Protein AF-A0A8J8CHV9-F1 (afdb_monomer_lite)

InterPro domains:
  IPR007003 Protein of unknown function DUF655 [PF04919] (5-160)
  IPR007003 Protein of unknown function DUF655 [PTHR40734] (9-164)

pLDDT: mean 85.18, std 19.76, range [31.14, 98.5]

Sequence (193 aa):
DNAPFKIMPAVQAVGEEYWTLLEVAPKDNVKLEVKERAYIGDEKRDKVDHIIKRIIYNDLSNSAKNVLVEVISGIVMDREKYFIQFMNTIGPLNVRMHSLETFPGIGKKLTSEIINERNIKPFDDFKDLKKRVKNVGDVPTHLAEKIVEELKGESTHYFFIDLKNMDRVAGERTGTERSRREEYDNRPIYRRR

Structure (mmCIF, N/CA/C/O backbone):
data_AF-A0A8J8CHV9-F1
#
_entry.id   AF-A0A8J8CHV9-F1
#
loop_
_atom_site.group_PDB
_atom_site.id
_atom_site.type_symbol
_atom_site.label_atom_id
_atom_site.label_alt_id
_atom_site.label_comp_id
_atom_site.label_asym_id
_atom_site.label_entity_id
_atom_site.label_seq_id
_atom_site.pdbx_PDB_ins_code
_atom_site.Cartn_x
_atom_site.Cartn_y
_atom_site.Cartn_z
_atom_site.occupancy
_atom_site.B_iso_or_equiv
_atom_site.auth_seq_id
_atom_site.auth_comp_id
_atom_site.auth_asym_id
_atom_site.auth_atom_id
_atom_site.pdbx_PDB_model_num
ATOM 1 N N . ASP A 1 1 ? 37.271 -0.933 -27.918 1.00 38.03 1 ASP A N 1
ATOM 2 C CA . ASP A 1 1 ? 35.895 -0.557 -28.293 1.00 38.03 1 ASP A CA 1
ATOM 3 C C . ASP A 1 1 ? 34.963 -0.628 -27.096 1.00 38.03 1 ASP A C 1
ATOM 5 O O . ASP A 1 1 ? 34.393 -1.672 -26.813 1.00 38.03 1 ASP A O 1
ATOM 9 N N . ASN A 1 2 ? 34.843 0.472 -26.348 1.00 44.59 2 ASN A N 1
ATOM 10 C CA . ASN A 1 2 ? 33.790 0.603 -25.341 1.00 44.59 2 ASN A CA 1
ATOM 11 C C . ASN A 1 2 ? 32.551 1.130 -26.059 1.00 44.59 2 ASN A C 1
ATOM 13 O O . ASN A 1 2 ? 32.497 2.310 -26.406 1.00 44.59 2 ASN A O 1
ATOM 17 N N . ALA A 1 3 ? 31.583 0.251 -26.321 1.00 51.09 3 ALA A N 1
ATOM 18 C CA . ALA A 1 3 ? 30.268 0.679 -26.776 1.00 51.09 3 ALA A CA 1
ATOM 19 C C . ALA A 1 3 ? 29.718 1.727 -25.784 1.00 51.09 3 ALA A C 1
ATOM 21 O O . ALA A 1 3 ? 29.849 1.530 -24.571 1.00 51.09 3 ALA A O 1
ATOM 22 N N . PRO A 1 4 ? 29.147 2.849 -26.257 1.00 51.12 4 PRO A N 1
ATOM 23 C CA . PRO A 1 4 ? 28.585 3.856 -25.366 1.00 51.12 4 PRO A CA 1
ATOM 24 C C . PRO A 1 4 ? 27.519 3.205 -24.477 1.00 51.12 4 PRO A C 1
ATOM 26 O O . PRO A 1 4 ? 26.689 2.441 -24.972 1.00 51.12 4 PRO A O 1
ATOM 29 N N . PHE A 1 5 ? 27.548 3.493 -23.170 1.00 56.22 5 PHE A N 1
ATOM 30 C CA . PHE A 1 5 ? 26.516 3.060 -22.226 1.00 56.22 5 PHE A CA 1
ATOM 31 C C . PHE A 1 5 ? 25.145 3.479 -22.771 1.00 56.22 5 PHE A C 1
ATOM 33 O O . PHE A 1 5 ? 24.794 4.660 -22.759 1.00 56.22 5 PHE A O 1
ATOM 40 N N . LYS A 1 6 ? 24.373 2.516 -23.285 1.00 51.31 6 LYS A N 1
ATOM 41 C CA . LYS A 1 6 ? 23.003 2.754 -23.732 1.00 51.31 6 LYS A CA 1
ATOM 42 C C . LYS A 1 6 ? 22.178 3.027 -22.478 1.00 51.31 6 LYS A C 1
ATOM 44 O O . LYS A 1 6 ? 21.904 2.108 -21.713 1.00 51.31 6 LYS A O 1
ATOM 49 N N . ILE A 1 7 ? 21.818 4.291 -22.252 1.00 59.75 7 ILE A N 1
ATOM 50 C CA . ILE A 1 7 ? 20.850 4.670 -21.219 1.00 59.75 7 ILE A CA 1
ATOM 51 C C . ILE A 1 7 ? 19.526 4.030 -21.634 1.00 59.75 7 ILE A C 1
ATOM 53 O O . ILE A 1 7 ? 18.851 4.515 -22.542 1.00 59.75 7 ILE A O 1
ATOM 57 N N . MET A 1 8 ? 19.196 2.886 -21.040 1.00 60.59 8 MET A N 1
ATOM 58 C CA . MET A 1 8 ? 17.902 2.258 -21.265 1.00 60.59 8 MET A CA 1
ATOM 59 C C . MET A 1 8 ? 16.864 3.042 -20.461 1.00 60.59 8 MET A C 1
ATOM 61 O O . MET A 1 8 ? 17.091 3.284 -19.272 1.00 60.59 8 MET A O 1
ATOM 65 N N . PRO A 1 9 ? 15.749 3.476 -21.075 1.00 74.12 9 PRO A N 1
ATOM 66 C CA . PRO A 1 9 ? 14.662 4.063 -20.311 1.00 74.12 9 PRO A CA 1
ATOM 67 C C . PRO A 1 9 ? 14.186 3.021 -19.295 1.00 74.12 9 PRO A C 1
ATOM 69 O O . PRO A 1 9 ? 13.871 1.894 -19.663 1.00 74.12 9 PRO A O 1
ATOM 72 N N . ALA A 1 10 ? 14.177 3.385 -18.017 1.00 86.44 10 ALA A N 1
ATOM 73 C CA . ALA A 1 10 ? 13.695 2.530 -16.944 1.00 86.44 10 ALA A CA 1
ATOM 74 C C . ALA A 1 10 ? 12.441 3.157 -16.339 1.00 86.44 10 ALA A C 1
ATOM 76 O O . ALA A 1 10 ? 12.389 4.365 -16.099 1.00 86.44 10 ALA A O 1
ATOM 77 N N . VAL A 1 11 ? 11.435 2.326 -16.090 1.00 94.25 11 VAL A N 1
ATOM 78 C CA . VAL A 1 11 ? 10.205 2.707 -15.396 1.00 94.25 11 VAL A CA 1
ATOM 79 C C . VAL A 1 11 ? 10.186 2.001 -14.049 1.00 94.25 11 VAL A C 1
ATOM 81 O O . VAL A 1 11 ? 10.554 0.832 -13.948 1.00 94.25 11 VAL A O 1
ATOM 84 N N . GLN A 1 12 ? 9.778 2.716 -13.004 1.00 96.31 12 GLN A N 1
ATOM 85 C CA . GLN A 1 12 ? 9.614 2.146 -11.670 1.00 96.31 12 GLN A CA 1
ATOM 86 C C . GLN A 1 12 ? 8.174 1.663 -11.498 1.00 96.31 12 GLN A C 1
ATOM 88 O O . GLN A 1 12 ? 7.234 2.398 -11.797 1.00 96.31 12 GLN A O 1
ATOM 93 N N . ALA A 1 13 ? 8.009 0.433 -11.024 1.00 96.62 13 ALA A N 1
ATOM 94 C CA . ALA A 1 13 ? 6.717 -0.224 -10.865 1.00 96.62 13 ALA A CA 1
ATOM 95 C C . ALA A 1 13 ? 6.563 -0.820 -9.460 1.00 96.62 13 ALA A C 1
ATOM 97 O O . ALA A 1 13 ? 7.551 -1.132 -8.792 1.00 96.62 13 ALA A O 1
ATOM 98 N N . VAL A 1 14 ? 5.313 -1.006 -9.033 1.00 97.12 14 VAL A N 1
ATOM 99 C CA . VAL A 1 14 ? 4.941 -1.710 -7.802 1.00 97.12 14 VAL A CA 1
ATOM 100 C C . VAL A 1 14 ? 4.042 -2.891 -8.159 1.00 97.12 14 VAL A C 1
ATOM 102 O O . VAL A 1 14 ? 3.083 -2.743 -8.911 1.00 97.12 14 VAL A O 1
ATOM 105 N N . GLY A 1 15 ? 4.375 -4.078 -7.656 1.00 95.50 15 GLY A N 1
ATOM 106 C CA . GLY A 1 15 ? 3.555 -5.273 -7.837 1.00 95.50 15 GLY A CA 1
ATOM 107 C C . GLY A 1 15 ? 2.276 -5.213 -7.001 1.00 95.50 15 GLY A C 1
ATOM 108 O O . GLY A 1 15 ? 2.312 -4.804 -5.844 1.00 95.50 15 GLY A O 1
ATOM 109 N N . GLU A 1 16 ? 1.158 -5.670 -7.562 1.00 94.62 16 GLU A N 1
ATOM 110 C CA . GLU A 1 16 ? -0.160 -5.549 -6.920 1.00 94.62 16 GLU A CA 1
ATOM 111 C C . GLU A 1 16 ? -0.416 -6.573 -5.806 1.00 94.62 16 GLU A C 1
ATOM 113 O O . GLU A 1 16 ? -1.260 -6.344 -4.941 1.00 94.62 16 GLU A O 1
ATOM 118 N N . GLU A 1 17 ? 0.289 -7.709 -5.818 1.00 90.25 17 GLU A N 1
ATOM 119 C CA . GLU A 1 17 ? 0.074 -8.803 -4.861 1.00 90.25 17 GLU A CA 1
ATOM 120 C C . GLU A 1 17 ? 1.017 -8.737 -3.662 1.00 90.25 17 GLU A C 1
ATOM 122 O O . GLU A 1 17 ? 0.562 -8.764 -2.519 1.00 90.25 17 GLU A O 1
ATOM 127 N N . TYR A 1 18 ? 2.319 -8.631 -3.941 1.00 91.38 18 TYR A N 1
ATOM 128 C CA . TYR A 1 18 ? 3.401 -8.706 -2.953 1.00 91.38 18 TYR A CA 1
ATOM 129 C C . TYR A 1 18 ? 4.128 -7.372 -2.742 1.00 91.38 18 TYR A C 1
ATOM 131 O O . TYR A 1 18 ? 5.212 -7.358 -2.159 1.00 91.38 18 TYR A O 1
ATOM 139 N N . TRP A 1 19 ? 3.597 -6.268 -3.283 1.00 95.19 19 TRP A N 1
ATOM 140 C CA . TRP A 1 19 ? 4.159 -4.912 -3.150 1.00 95.19 19 TRP A CA 1
ATOM 141 C C . TRP A 1 19 ? 5.628 -4.798 -3.574 1.00 95.19 19 TRP A C 1
ATOM 143 O O . TRP A 1 19 ? 6.358 -3.915 -3.134 1.00 95.19 19 TRP A O 1
ATOM 153 N N . THR A 1 20 ? 6.091 -5.704 -4.438 1.00 93.25 20 THR A N 1
ATOM 154 C CA . THR A 1 20 ? 7.487 -5.725 -4.879 1.00 93.25 20 THR A CA 1
ATOM 155 C C . THR A 1 20 ? 7.755 -4.512 -5.757 1.00 93.25 20 THR A C 1
ATOM 157 O O . THR A 1 20 ? 7.068 -4.315 -6.758 1.00 93.25 20 THR A O 1
ATOM 160 N N . LEU A 1 21 ? 8.763 -3.720 -5.400 1.00 95.31 21 LEU A N 1
ATOM 161 C CA . LEU A 1 21 ? 9.203 -2.589 -6.207 1.00 95.31 21 LEU A CA 1
ATOM 162 C C . LEU A 1 21 ? 10.208 -3.064 -7.259 1.00 95.31 21 LEU A C 1
ATOM 164 O O . LEU A 1 21 ? 11.137 -3.822 -6.962 1.00 95.31 21 LEU A O 1
ATOM 168 N N . LEU A 1 22 ? 10.012 -2.623 -8.496 1.00 95.06 22 LEU A N 1
ATOM 169 C CA . LEU A 1 22 ? 10.766 -3.075 -9.660 1.00 95.06 22 LEU A CA 1
ATOM 170 C C . LEU A 1 22 ? 11.231 -1.888 -10.498 1.00 95.06 22 LEU A C 1
ATOM 172 O O . LEU A 1 22 ? 10.524 -0.891 -10.621 1.00 95.06 22 LEU A O 1
ATOM 176 N N . GLU A 1 23 ? 12.383 -2.047 -11.138 1.00 95.00 23 GLU A N 1
ATOM 177 C CA . GLU A 1 23 ? 12.716 -1.312 -12.356 1.00 95.00 23 GLU A CA 1
ATOM 178 C C . GLU A 1 23 ? 12.468 -2.220 -13.556 1.00 95.00 23 GLU A C 1
ATOM 180 O O . GLU A 1 23 ? 12.919 -3.369 -13.586 1.00 95.00 23 GLU A O 1
ATOM 185 N N . VAL A 1 24 ? 11.739 -1.708 -14.543 1.00 94.56 24 VAL A N 1
ATOM 186 C CA . VAL A 1 24 ? 11.374 -2.435 -15.760 1.00 94.56 24 VAL A CA 1
ATOM 187 C C . VAL A 1 24 ? 11.776 -1.643 -16.996 1.00 94.56 24 VAL A C 1
ATOM 189 O O . VAL A 1 24 ? 11.702 -0.412 -17.015 1.00 94.56 24 VAL A O 1
ATOM 192 N N . ALA A 1 25 ? 12.193 -2.362 -18.034 1.00 93.00 25 ALA A N 1
ATOM 193 C CA . ALA A 1 25 ? 12.467 -1.793 -19.342 1.00 93.00 25 ALA A CA 1
ATOM 194 C C . ALA A 1 25 ? 11.179 -1.838 -20.187 1.00 93.00 25 ALA A C 1
ATOM 196 O O . ALA A 1 25 ? 10.600 -2.920 -20.354 1.00 93.00 25 ALA A O 1
ATOM 197 N N . PRO A 1 26 ? 10.698 -0.704 -20.723 1.00 93.75 26 PRO A N 1
ATOM 198 C CA . PRO A 1 26 ? 9.643 -0.710 -21.721 1.00 93.75 26 PRO A CA 1
ATOM 199 C C . PRO A 1 26 ? 10.185 -1.242 -23.052 1.00 93.75 26 PRO A C 1
ATOM 201 O O . PRO A 1 26 ? 11.385 -1.176 -23.325 1.00 93.75 26 PRO A O 1
ATOM 204 N N . LYS A 1 27 ? 9.290 -1.731 -23.907 1.00 92.44 27 LYS A N 1
ATOM 205 C CA . LYS A 1 27 ? 9.634 -2.039 -25.298 1.00 92.44 27 LYS A CA 1
ATOM 206 C C . LYS A 1 27 ? 9.982 -0.775 -26.079 1.00 92.44 27 LYS A C 1
ATOM 208 O O . LYS A 1 27 ? 9.525 0.324 -25.756 1.00 92.44 27 LYS A O 1
ATOM 213 N N . ASP A 1 28 ? 10.737 -0.956 -27.157 1.00 89.25 28 ASP A N 1
ATOM 214 C CA . ASP A 1 28 ? 11.099 0.134 -28.058 1.00 89.25 28 ASP A CA 1
ATOM 215 C C . ASP A 1 28 ? 9.853 0.891 -28.548 1.00 89.25 28 ASP A C 1
ATOM 217 O O . ASP A 1 28 ? 8.863 0.297 -28.979 1.00 89.25 28 ASP A O 1
ATOM 221 N N . ASN A 1 29 ? 9.918 2.223 -28.488 1.00 86.75 29 ASN A N 1
ATOM 222 C CA . ASN A 1 29 ? 8.851 3.151 -28.884 1.00 86.75 29 ASN A CA 1
ATOM 223 C C . ASN A 1 29 ? 7.530 3.029 -28.100 1.00 86.75 29 ASN A C 1
ATOM 225 O O . ASN A 1 29 ? 6.525 3.613 -28.506 1.00 86.75 29 ASN A O 1
ATOM 229 N N . VAL A 1 30 ? 7.520 2.331 -26.961 1.00 90.19 30 VAL A N 1
ATOM 230 C CA . VAL A 1 30 ? 6.373 2.295 -26.050 1.00 90.19 30 VAL A CA 1
ATOM 231 C C . VAL A 1 30 ? 6.565 3.308 -24.927 1.00 90.19 30 VAL A C 1
ATOM 233 O O . VAL A 1 30 ? 7.617 3.372 -24.294 1.00 90.19 30 VAL A O 1
ATOM 236 N N . LYS A 1 31 ? 5.517 4.090 -24.653 1.00 87.38 31 LYS A N 1
ATOM 237 C CA . LYS A 1 31 ? 5.429 4.931 -23.457 1.00 87.38 31 LYS A CA 1
ATOM 238 C C . LYS A 1 31 ? 4.533 4.257 -22.422 1.00 87.38 31 LYS A C 1
ATOM 240 O O . LYS A 1 31 ? 3.466 3.745 -22.766 1.00 87.38 31 LYS A O 1
ATOM 245 N N . LEU A 1 32 ? 5.003 4.254 -21.181 1.00 91.12 32 LEU A N 1
ATOM 246 C CA . LEU A 1 32 ? 4.241 3.868 -19.999 1.00 91.12 32 LEU A CA 1
ATOM 247 C C . LEU A 1 32 ? 3.912 5.138 -19.225 1.00 91.12 32 LEU A C 1
ATOM 249 O O . LEU A 1 32 ? 4.812 5.926 -18.927 1.00 91.12 32 LEU A O 1
ATOM 253 N N . GLU A 1 33 ? 2.635 5.329 -18.924 1.00 92.88 33 GLU A N 1
ATOM 254 C CA . GLU A 1 33 ? 2.168 6.484 -18.162 1.00 92.88 33 GLU A CA 1
ATOM 255 C C . GLU A 1 33 ? 2.209 6.208 -16.651 1.00 92.88 33 GLU A C 1
ATOM 257 O O . GLU A 1 33 ? 2.169 5.065 -16.186 1.00 92.88 33 GLU A O 1
ATOM 262 N N . VAL A 1 34 ? 2.281 7.269 -15.846 1.00 92.81 34 VAL A N 1
ATOM 263 C CA . VAL A 1 34 ? 2.198 7.132 -14.384 1.00 92.81 34 VAL A CA 1
ATOM 264 C C . VAL A 1 34 ? 0.807 6.604 -14.015 1.00 92.81 34 VAL A C 1
ATOM 266 O O . VAL A 1 34 ? -0.193 7.068 -14.558 1.00 92.81 34 VAL A O 1
ATOM 269 N N . LYS A 1 35 ? 0.741 5.669 -13.054 1.00 93.88 35 LYS A N 1
ATOM 270 C CA . LYS A 1 35 ? -0.483 4.953 -12.620 1.00 93.88 35 LYS A CA 1
ATOM 271 C C . LYS A 1 35 ? -1.040 3.956 -13.642 1.00 93.88 35 LYS A C 1
ATOM 273 O O . LYS A 1 35 ? -2.104 3.384 -13.419 1.00 93.88 35 LYS A O 1
ATOM 278 N N . GLU A 1 36 ? -0.334 3.720 -14.743 1.00 94.56 36 GLU A N 1
ATOM 279 C CA . GLU A 1 36 ? -0.725 2.704 -15.709 1.00 94.56 36 GLU A CA 1
ATOM 280 C C . GLU A 1 36 ? -0.440 1.289 -15.178 1.00 94.56 36 GLU A C 1
ATOM 282 O O . GLU A 1 36 ? 0.651 1.005 -14.680 1.00 94.56 36 GLU A O 1
ATOM 287 N N . ARG A 1 37 ? -1.409 0.378 -15.322 1.00 95.44 37 ARG A N 1
ATOM 288 C CA . ARG A 1 37 ? -1.216 -1.053 -15.059 1.00 95.44 37 ARG A CA 1
ATOM 289 C C . ARG A 1 37 ? -0.575 -1.720 -16.274 1.00 95.44 37 ARG A C 1
ATOM 291 O O . ARG A 1 37 ? -1.131 -1.675 -17.369 1.00 95.44 37 ARG A O 1
ATOM 298 N N . ALA A 1 38 ? 0.559 -2.384 -16.068 1.00 94.12 38 ALA A N 1
ATOM 299 C CA . ALA A 1 38 ? 1.266 -3.124 -17.110 1.00 94.12 38 ALA A CA 1
ATOM 300 C C . ALA A 1 38 ? 1.517 -4.576 -16.684 1.00 94.12 38 ALA A C 1
ATOM 302 O O . ALA A 1 38 ? 1.967 -4.842 -15.570 1.00 94.12 38 ALA A O 1
ATOM 303 N N . TYR A 1 39 ? 1.256 -5.521 -17.589 1.00 94.19 39 TYR A N 1
ATOM 304 C CA . TYR A 1 39 ? 1.524 -6.937 -17.348 1.00 94.19 39 TYR A CA 1
ATOM 305 C C . TYR A 1 39 ? 3.030 -7.238 -17.412 1.00 94.19 39 TYR A C 1
ATOM 307 O O . TYR A 1 39 ? 3.699 -6.899 -18.391 1.00 94.19 39 TYR A O 1
ATOM 315 N N . ILE A 1 40 ? 3.547 -7.905 -16.374 1.00 91.94 40 ILE A N 1
ATOM 316 C CA . ILE A 1 40 ? 4.966 -8.282 -16.221 1.00 91.94 40 ILE A CA 1
ATOM 317 C C . ILE A 1 40 ? 5.183 -9.792 -16.027 1.00 91.94 40 ILE A C 1
ATOM 319 O O . ILE A 1 40 ? 6.293 -10.206 -15.699 1.00 91.94 40 ILE A O 1
ATOM 323 N N . GLY A 1 41 ? 4.144 -10.615 -16.200 1.00 89.19 41 GLY A N 1
ATOM 324 C CA . GLY A 1 41 ? 4.238 -12.070 -16.041 1.00 89.19 41 GLY A CA 1
ATOM 325 C C . GLY A 1 41 ? 4.965 -12.758 -17.199 1.00 89.19 41 GLY A C 1
ATOM 326 O O . GLY A 1 41 ? 5.583 -12.096 -18.035 1.00 89.19 41 GLY A O 1
ATOM 327 N N . ASP A 1 42 ? 4.917 -14.086 -17.230 1.00 87.25 42 ASP A N 1
ATOM 328 C CA . ASP A 1 42 ? 5.682 -14.900 -18.189 1.00 87.25 42 ASP A CA 1
ATOM 329 C C . ASP A 1 42 ? 5.013 -15.016 -19.565 1.00 87.25 42 ASP A C 1
ATOM 331 O O . ASP A 1 42 ? 5.655 -15.404 -20.542 1.00 87.25 42 ASP A O 1
ATOM 335 N N . GLU A 1 43 ? 3.730 -14.661 -19.666 1.00 91.56 43 GLU A N 1
ATOM 336 C CA . GLU A 1 43 ? 3.037 -14.604 -20.948 1.00 91.56 43 GLU A CA 1
ATOM 337 C C . GLU A 1 43 ? 3.481 -13.397 -21.787 1.00 91.56 43 GLU A C 1
ATOM 339 O O . GLU A 1 43 ? 4.327 -12.583 -21.404 1.00 91.56 43 GLU A O 1
ATOM 344 N N . LYS A 1 44 ? 2.886 -13.262 -22.975 1.00 90.12 44 LYS A N 1
ATOM 345 C CA . LYS A 1 44 ? 3.167 -12.152 -23.878 1.00 90.12 44 LYS A CA 1
ATOM 346 C C . LYS A 1 44 ? 2.862 -10.816 -23.191 1.00 90.12 44 LYS A C 1
ATOM 348 O O . LYS A 1 44 ? 1.713 -10.459 -22.966 1.00 90.12 44 LYS A O 1
ATOM 353 N N . ARG A 1 45 ? 3.915 -10.045 -22.927 1.00 91.81 45 ARG A N 1
ATOM 354 C CA . ARG A 1 45 ? 3.828 -8.671 -22.421 1.00 91.81 45 ARG A CA 1
ATOM 355 C C . ARG A 1 45 ? 3.575 -7.722 -23.575 1.00 91.81 45 ARG A C 1
ATOM 357 O O . ARG A 1 45 ? 4.262 -7.815 -24.590 1.00 91.81 45 ARG A O 1
ATOM 364 N N . ASP A 1 46 ? 2.658 -6.775 -23.424 1.00 91.00 46 ASP A N 1
ATOM 365 C CA . ASP A 1 46 ? 2.391 -5.792 -24.479 1.00 91.00 46 ASP A CA 1
ATOM 366 C C . ASP A 1 46 ? 3.420 -4.664 -24.478 1.00 91.00 46 ASP A C 1
ATOM 368 O O . ASP A 1 46 ? 4.017 -4.379 -25.517 1.00 91.00 46 ASP A O 1
ATOM 372 N N . LYS A 1 47 ? 3.674 -4.079 -23.301 1.00 93.19 47 LYS A N 1
ATOM 373 C CA . LYS A 1 47 ? 4.461 -2.846 -23.142 1.00 93.19 47 LYS A CA 1
ATOM 374 C C . LYS A 1 47 ? 5.817 -3.021 -22.465 1.00 93.19 47 LYS A C 1
ATOM 376 O O . LYS A 1 47 ? 6.710 -2.208 -22.685 1.00 93.19 47 LYS A O 1
ATOM 381 N N . VAL A 1 48 ? 5.970 -4.062 -21.653 1.00 94.06 48 VAL A N 1
ATOM 382 C CA . VAL A 1 48 ? 7.202 -4.343 -20.907 1.00 94.06 48 VAL A CA 1
ATOM 383 C C . VAL A 1 48 ? 8.056 -5.324 -21.698 1.00 94.06 48 VAL A C 1
ATOM 385 O O . VAL A 1 48 ? 7.549 -6.332 -22.187 1.00 94.06 48 VAL A O 1
ATOM 388 N N . ASP A 1 49 ? 9.342 -5.020 -21.827 1.00 93.25 49 ASP A N 1
ATOM 389 C CA . ASP A 1 49 ? 10.329 -5.907 -22.432 1.00 93.25 49 ASP A CA 1
ATOM 390 C C . ASP A 1 49 ? 10.815 -6.916 -21.380 1.00 93.25 49 ASP A C 1
ATOM 392 O O . ASP A 1 49 ? 10.445 -8.093 -21.390 1.00 93.25 49 ASP A O 1
ATOM 396 N N . HIS A 1 50 ? 11.525 -6.428 -20.364 1.00 91.81 50 HIS A N 1
ATOM 397 C CA . HIS A 1 50 ? 12.009 -7.242 -19.254 1.00 91.81 50 HIS A CA 1
ATOM 398 C C . HIS A 1 50 ? 12.007 -6.485 -17.923 1.00 91.81 50 HIS A C 1
ATOM 400 O O . HIS A 1 50 ? 11.961 -5.255 -17.862 1.00 91.81 50 HIS A O 1
ATOM 406 N N . ILE A 1 51 ? 12.063 -7.251 -16.834 1.00 93.94 51 ILE A N 1
ATOM 407 C CA . ILE A 1 51 ? 12.330 -6.725 -15.496 1.00 93.94 51 ILE A CA 1
ATOM 408 C C . ILE A 1 51 ? 13.844 -6.539 -15.389 1.00 93.94 51 ILE A C 1
ATOM 410 O O . ILE A 1 51 ? 14.587 -7.497 -15.585 1.00 93.94 51 ILE A O 1
ATOM 414 N N . ILE A 1 52 ? 14.293 -5.322 -15.088 1.00 93.50 52 ILE A N 1
ATOM 415 C CA . ILE A 1 52 ? 15.718 -5.000 -14.942 1.00 93.50 52 ILE A CA 1
ATOM 416 C C . ILE A 1 52 ? 16.210 -5.540 -13.601 1.00 93.50 52 ILE A C 1
ATOM 418 O O . ILE A 1 52 ? 17.171 -6.301 -13.539 1.00 93.50 52 ILE A O 1
ATOM 422 N N . LYS A 1 53 ? 15.545 -5.136 -12.514 1.00 92.19 53 LYS A N 1
ATOM 423 C CA . LYS A 1 53 ? 15.881 -5.562 -11.152 1.00 92.19 53 LYS A CA 1
ATOM 424 C C . LYS A 1 53 ? 14.742 -5.280 -10.183 1.00 92.19 53 LYS A C 1
ATOM 426 O O . LYS A 1 53 ? 13.860 -4.460 -10.441 1.00 92.19 53 LYS A O 1
ATOM 431 N N . ARG A 1 54 ? 14.824 -5.918 -9.018 1.00 92.88 54 ARG A N 1
ATOM 432 C CA . ARG A 1 54 ? 14.100 -5.480 -7.824 1.00 92.88 54 ARG A CA 1
ATOM 433 C C . ARG A 1 54 ? 14.805 -4.273 -7.215 1.00 92.88 54 ARG A C 1
ATOM 435 O O . ARG A 1 54 ? 16.034 -4.177 -7.247 1.00 92.88 54 ARG A O 1
ATOM 442 N N . ILE A 1 55 ? 14.018 -3.366 -6.663 1.00 93.69 55 ILE A N 1
ATOM 443 C CA . ILE A 1 55 ? 14.509 -2.178 -5.970 1.00 93.69 55 ILE A CA 1
ATOM 444 C C . ILE A 1 55 ? 13.871 -2.074 -4.586 1.00 93.69 55 ILE A C 1
ATOM 446 O O . ILE A 1 55 ? 12.893 -2.756 -4.283 1.00 93.69 55 ILE A O 1
ATOM 450 N N . ILE A 1 56 ? 14.443 -1.227 -3.737 1.00 93.69 56 ILE A N 1
ATOM 451 C CA . ILE A 1 56 ? 13.876 -0.886 -2.427 1.00 93.69 56 ILE A CA 1
ATOM 452 C C . ILE A 1 56 ? 13.273 0.518 -2.456 1.00 93.69 56 ILE A C 1
ATOM 454 O O . ILE A 1 56 ? 13.540 1.295 -3.372 1.00 93.69 56 ILE A O 1
ATOM 458 N N . TYR A 1 57 ? 12.502 0.884 -1.429 1.00 95.06 57 TYR A N 1
ATOM 459 C CA . TYR A 1 57 ? 11.876 2.209 -1.347 1.00 95.06 57 TYR A CA 1
ATOM 460 C C . TYR A 1 57 ? 12.878 3.359 -1.544 1.00 95.06 57 TYR A C 1
ATOM 462 O O . TYR A 1 57 ? 12.578 4.348 -2.212 1.00 95.06 57 TYR A O 1
ATOM 470 N N . ASN A 1 58 ? 14.094 3.226 -1.007 1.00 94.44 58 ASN A N 1
ATOM 471 C CA . ASN A 1 58 ? 15.117 4.267 -1.108 1.00 94.44 58 ASN A CA 1
ATOM 472 C C . ASN A 1 58 ? 15.594 4.518 -2.544 1.00 94.44 58 ASN A C 1
ATOM 474 O O . ASN A 1 58 ? 15.900 5.667 -2.861 1.00 94.44 58 ASN A O 1
ATOM 478 N N . ASP A 1 59 ? 15.558 3.498 -3.406 1.00 95.19 59 ASP A N 1
ATOM 479 C CA . ASP A 1 59 ? 15.916 3.588 -4.827 1.00 95.19 59 ASP A CA 1
ATOM 480 C C . ASP A 1 59 ? 14.823 4.285 -5.668 1.00 95.19 59 ASP A C 1
ATOM 482 O O . ASP A 1 59 ? 15.075 4.691 -6.805 1.00 95.19 59 ASP A O 1
ATOM 486 N N . LEU A 1 60 ? 13.596 4.429 -5.145 1.00 96.50 60 LEU A N 1
ATOM 487 C CA . LEU A 1 60 ? 12.527 5.124 -5.863 1.00 96.50 60 LEU A CA 1
ATOM 488 C C . LEU A 1 60 ? 12.896 6.592 -6.104 1.00 96.50 60 LEU A C 1
ATOM 490 O O . LEU A 1 60 ? 13.402 7.293 -5.217 1.00 96.50 60 LEU A O 1
ATOM 494 N N . SER A 1 61 ? 12.571 7.075 -7.299 1.00 96.44 61 SER A N 1
ATOM 495 C CA . SER A 1 61 ? 12.682 8.488 -7.642 1.00 96.44 61 SER A CA 1
ATOM 496 C C . SER A 1 61 ? 11.741 9.333 -6.776 1.00 96.44 61 SER A C 1
ATOM 498 O O . SER A 1 61 ? 10.724 8.848 -6.274 1.00 96.44 61 SER A O 1
ATOM 500 N N . ASN A 1 62 ? 12.049 10.621 -6.604 1.00 96.56 62 ASN A N 1
ATOM 501 C CA . ASN A 1 62 ? 11.194 11.518 -5.818 1.00 96.56 62 ASN A CA 1
ATOM 502 C C . ASN A 1 62 ? 9.776 11.616 -6.403 1.00 96.56 62 ASN A C 1
ATOM 504 O O . ASN A 1 62 ? 8.805 11.639 -5.654 1.00 96.56 62 ASN A O 1
ATOM 508 N N . SER A 1 63 ? 9.644 11.609 -7.733 1.00 95.38 63 SER A N 1
ATOM 509 C CA . SER A 1 63 ? 8.338 11.585 -8.396 1.00 95.38 63 SER A CA 1
ATOM 510 C C . SER A 1 63 ? 7.577 10.290 -8.113 1.00 95.38 63 SER A C 1
ATOM 512 O O . SER A 1 63 ? 6.394 10.360 -7.794 1.00 95.38 63 SER A O 1
ATOM 514 N N . ALA A 1 64 ? 8.245 9.130 -8.146 1.00 96.62 64 ALA A N 1
ATOM 515 C CA . ALA A 1 64 ? 7.626 7.853 -7.790 1.00 96.62 64 ALA A CA 1
ATOM 516 C C . ALA A 1 64 ? 7.176 7.823 -6.320 1.00 96.62 64 ALA A C 1
ATOM 518 O O . ALA A 1 64 ? 6.045 7.437 -6.038 1.00 96.62 64 ALA A O 1
ATOM 519 N N . LYS A 1 65 ? 8.014 8.299 -5.387 1.00 97.62 65 LYS A N 1
ATOM 520 C CA . LYS A 1 65 ? 7.669 8.400 -3.956 1.00 97.62 65 LYS A CA 1
ATOM 521 C C . LYS A 1 65 ? 6.430 9.269 -3.725 1.00 97.62 65 LYS A C 1
ATOM 523 O O . LYS A 1 65 ? 5.563 8.883 -2.947 1.00 97.62 65 LYS A O 1
ATOM 528 N N . ASN A 1 66 ? 6.314 10.394 -4.434 1.00 97.00 66 ASN A N 1
ATOM 529 C CA . ASN A 1 66 ? 5.197 11.331 -4.282 1.00 97.00 66 ASN A CA 1
ATOM 530 C C . ASN A 1 66 ? 3.841 10.751 -4.708 1.00 97.00 66 ASN A C 1
ATOM 532 O O . ASN A 1 66 ? 2.818 11.151 -4.164 1.00 97.00 66 ASN A O 1
ATOM 536 N N . VAL A 1 67 ? 3.821 9.826 -5.671 1.00 97.00 67 VAL A N 1
ATOM 537 C CA . VAL A 1 67 ? 2.574 9.219 -6.175 1.00 97.00 67 VAL A CA 1
ATOM 538 C C . VAL A 1 67 ? 2.294 7.837 -5.585 1.00 97.00 67 VAL A C 1
ATOM 540 O O . VAL A 1 67 ? 1.210 7.297 -5.791 1.00 97.00 67 VAL A O 1
ATOM 543 N N . LEU A 1 68 ? 3.251 7.248 -4.859 1.00 97.69 68 LEU A N 1
ATOM 544 C CA . LEU A 1 68 ? 3.193 5.851 -4.425 1.00 97.69 68 LEU A CA 1
ATOM 545 C C . LEU A 1 68 ? 1.967 5.548 -3.555 1.00 97.69 68 LEU A C 1
ATOM 547 O O . LEU A 1 68 ? 1.314 4.532 -3.771 1.00 97.69 68 LEU A O 1
ATOM 551 N N . VAL A 1 69 ? 1.637 6.434 -2.608 1.00 97.94 69 VAL A N 1
ATOM 552 C CA . VAL A 1 69 ? 0.463 6.268 -1.731 1.00 97.94 69 VAL A CA 1
ATOM 553 C C . VAL A 1 69 ? -0.823 6.234 -2.555 1.00 97.94 69 VAL A C 1
ATOM 555 O O . VAL A 1 69 ? -1.666 5.370 -2.341 1.00 97.94 69 VAL A O 1
ATOM 558 N N . GLU A 1 70 ? -0.956 7.123 -3.540 1.00 97.75 70 GLU A N 1
ATOM 559 C CA . GLU A 1 70 ? -2.138 7.177 -4.402 1.00 97.75 70 GLU A CA 1
ATOM 560 C C . GLU A 1 70 ? -2.261 5.921 -5.277 1.00 97.75 70 GLU A C 1
ATOM 562 O O . GLU A 1 70 ? -3.340 5.341 -5.382 1.00 97.75 70 GLU A O 1
ATOM 567 N N . VAL A 1 71 ? -1.150 5.459 -5.862 1.00 98.12 71 VAL A N 1
ATOM 568 C CA . VAL A 1 71 ? -1.119 4.230 -6.673 1.00 98.12 71 VAL A CA 1
ATOM 569 C C . VAL A 1 71 ? -1.501 3.012 -5.836 1.00 98.12 71 VAL A C 1
ATOM 571 O O . VAL A 1 71 ? -2.350 2.225 -6.249 1.00 98.12 71 VAL A O 1
ATOM 574 N N . ILE A 1 72 ? -0.910 2.862 -4.647 1.00 98.38 72 ILE A N 1
ATOM 575 C CA . ILE A 1 72 ? -1.226 1.750 -3.745 1.00 98.38 72 ILE A CA 1
ATOM 576 C C . ILE A 1 72 ? -2.679 1.836 -3.279 1.00 98.38 72 ILE A C 1
ATOM 578 O O . ILE A 1 72 ? -3.348 0.809 -3.247 1.00 98.38 72 ILE A O 1
ATOM 582 N N . SER A 1 73 ? -3.195 3.032 -2.985 1.00 98.19 73 SER A N 1
ATOM 583 C CA . SER A 1 73 ? -4.606 3.229 -2.633 1.00 98.19 73 SER A CA 1
ATOM 584 C C . SER A 1 73 ? -5.537 2.745 -3.751 1.00 98.19 73 SER A C 1
ATOM 586 O O . SER A 1 73 ? -6.478 1.999 -3.486 1.00 98.19 73 SER A O 1
ATOM 588 N N . GLY A 1 74 ? -5.213 3.042 -5.015 1.00 98.00 74 GLY A N 1
ATOM 589 C CA . GLY A 1 74 ? -5.927 2.490 -6.171 1.00 98.00 74 GLY A CA 1
ATOM 590 C C . GLY A 1 74 ? -5.902 0.957 -6.214 1.00 98.00 74 GLY A C 1
ATOM 591 O O . GLY A 1 74 ? -6.946 0.324 -6.339 1.00 98.00 74 GLY A O 1
ATOM 592 N N . ILE A 1 75 ? -4.733 0.341 -6.010 1.00 98.12 75 ILE A N 1
ATOM 593 C CA . ILE A 1 75 ? -4.606 -1.128 -5.955 1.00 98.12 75 ILE A CA 1
ATOM 594 C C . ILE A 1 75 ? -5.421 -1.713 -4.786 1.00 98.12 75 ILE A C 1
ATOM 596 O O . ILE A 1 75 ? -6.053 -2.759 -4.933 1.00 98.12 75 ILE A O 1
ATOM 600 N N . VAL A 1 76 ? -5.431 -1.049 -3.627 1.00 98.31 76 VAL A N 1
ATOM 601 C CA . VAL A 1 76 ? -6.222 -1.442 -2.450 1.00 98.31 76 VAL A CA 1
ATOM 602 C C . VAL A 1 76 ? -7.717 -1.408 -2.759 1.00 98.31 76 VAL A C 1
ATOM 604 O O . VAL A 1 76 ? -8.427 -2.346 -2.394 1.00 98.31 76 VAL A O 1
ATOM 607 N N . MET A 1 77 ? -8.190 -0.368 -3.453 1.00 97.75 77 MET A N 1
ATOM 608 C CA . MET A 1 77 ? -9.579 -0.264 -3.906 1.00 97.75 77 MET A CA 1
ATOM 609 C C . MET A 1 77 ? -9.939 -1.384 -4.883 1.00 97.75 77 MET A C 1
ATOM 611 O O . MET A 1 77 ? -10.948 -2.057 -4.697 1.00 97.75 77 MET A O 1
ATOM 615 N N . ASP A 1 78 ? -9.082 -1.659 -5.864 1.00 97.56 78 ASP A N 1
ATOM 616 C CA . ASP A 1 78 ? -9.317 -2.736 -6.832 1.00 97.56 78 ASP A CA 1
ATOM 617 C C . ASP A 1 78 ? -9.293 -4.131 -6.172 1.00 97.56 78 ASP A C 1
ATOM 619 O O . ASP A 1 78 ? -9.889 -5.088 -6.672 1.00 97.56 78 ASP A O 1
ATOM 623 N N . ARG A 1 79 ? -8.647 -4.251 -5.005 1.00 97.44 79 ARG A N 1
ATOM 624 C CA . ARG A 1 79 ? -8.589 -5.462 -4.170 1.00 97.44 79 ARG A CA 1
ATOM 625 C C . ARG A 1 79 ? -9.464 -5.365 -2.914 1.00 97.44 79 ARG A C 1
ATOM 627 O O . ARG A 1 79 ? -9.183 -6.043 -1.922 1.00 97.44 79 ARG A O 1
ATOM 634 N N . GLU A 1 80 ? -10.541 -4.582 -2.954 1.00 98.19 80 GLU A N 1
ATOM 635 C CA . GLU A 1 80 ? -11.406 -4.278 -1.803 1.00 98.19 80 GLU A CA 1
ATOM 636 C C . GLU A 1 80 ? -11.783 -5.510 -0.973 1.00 98.19 80 GLU A C 1
ATOM 638 O O . GLU A 1 80 ? -11.603 -5.519 0.244 1.00 98.19 80 GLU A O 1
ATOM 643 N N . LYS A 1 81 ? -12.221 -6.597 -1.620 1.00 98.06 81 LYS A N 1
ATOM 644 C CA . LYS A 1 81 ? -12.627 -7.830 -0.929 1.00 98.06 81 LYS A CA 1
ATOM 645 C C . LYS A 1 81 ? -11.534 -8.389 -0.008 1.00 98.06 81 LYS A C 1
ATOM 647 O O . LYS A 1 81 ? -11.833 -8.819 1.105 1.00 98.06 81 LYS A O 1
ATOM 652 N N . TYR A 1 82 ? -10.277 -8.378 -0.457 1.00 97.69 82 TYR A N 1
ATOM 653 C CA . TYR A 1 82 ? -9.140 -8.851 0.337 1.00 97.69 82 TYR A CA 1
ATOM 654 C C . TYR A 1 82 ? -8.928 -7.964 1.566 1.00 97.69 82 TYR A C 1
ATOM 656 O O . TYR A 1 82 ? -8.798 -8.461 2.685 1.00 97.69 82 TYR A O 1
ATOM 664 N N . PHE A 1 83 ? -8.941 -6.647 1.372 1.00 98.31 83 PHE A N 1
ATOM 665 C CA . PHE A 1 83 ? -8.681 -5.693 2.443 1.00 98.31 83 PHE A CA 1
ATOM 666 C C . PHE A 1 83 ? -9.828 -5.588 3.445 1.00 98.31 83 PHE A C 1
ATOM 668 O O . PHE A 1 83 ? -9.586 -5.448 4.640 1.00 98.31 83 PHE A O 1
ATOM 675 N N . ILE A 1 84 ? -11.072 -5.746 3.008 1.00 98.38 84 ILE A N 1
ATOM 676 C CA . ILE A 1 84 ? -12.220 -5.823 3.911 1.00 98.38 84 ILE A CA 1
ATOM 677 C C . ILE A 1 84 ? -12.186 -7.105 4.731 1.00 98.38 84 ILE A C 1
ATOM 679 O O . ILE A 1 84 ? -12.374 -7.064 5.949 1.00 98.38 84 ILE A O 1
ATOM 683 N N . GLN A 1 85 ? -11.852 -8.238 4.110 1.00 98.31 85 GLN A N 1
ATOM 684 C CA . GLN A 1 85 ? -11.619 -9.469 4.856 1.00 98.31 85 GLN A CA 1
ATOM 685 C C . GLN A 1 85 ? -10.484 -9.293 5.875 1.00 98.31 85 GLN A C 1
ATOM 687 O O . GLN A 1 85 ? -10.621 -9.727 7.019 1.00 98.31 85 GLN A O 1
ATOM 692 N N . PHE A 1 86 ? -9.400 -8.612 5.504 1.00 97.94 86 PHE A N 1
ATOM 693 C CA . PHE A 1 86 ? -8.309 -8.279 6.417 1.00 97.94 86 PHE A CA 1
ATOM 694 C C . PHE A 1 86 ? -8.791 -7.416 7.596 1.00 97.94 86 PHE A C 1
ATOM 696 O O . PHE A 1 86 ? -8.568 -7.787 8.744 1.00 97.94 86 PHE A O 1
ATOM 703 N N . MET A 1 87 ? -9.541 -6.337 7.356 1.00 97.50 87 MET A N 1
ATOM 704 C CA . MET A 1 87 ? -10.092 -5.476 8.419 1.00 97.50 87 MET A CA 1
ATOM 705 C C . MET A 1 87 ? -11.039 -6.235 9.364 1.00 97.50 87 MET A C 1
ATOM 707 O O . MET A 1 87 ? -11.035 -6.022 10.580 1.00 97.50 87 MET A O 1
ATOM 711 N N . ASN A 1 88 ? -11.817 -7.171 8.819 1.00 98.12 88 ASN A N 1
ATOM 712 C CA . ASN A 1 88 ? -12.716 -8.025 9.593 1.00 98.12 88 ASN A CA 1
ATOM 713 C C . ASN A 1 88 ? -11.979 -9.082 10.434 1.00 98.12 88 ASN A C 1
ATOM 715 O O . ASN A 1 88 ? -12.511 -9.529 11.450 1.00 98.12 88 ASN A O 1
ATOM 719 N N . THR A 1 89 ? -10.773 -9.491 10.035 1.00 96.94 89 THR A N 1
ATOM 720 C CA . THR A 1 89 ? -10.053 -10.625 10.646 1.00 96.94 89 THR A CA 1
ATOM 721 C C . THR A 1 89 ? -8.854 -10.216 11.493 1.00 96.94 89 THR A C 1
ATOM 723 O O . THR A 1 89 ? -8.490 -10.951 12.412 1.00 96.94 89 THR A O 1
ATOM 726 N N . ILE A 1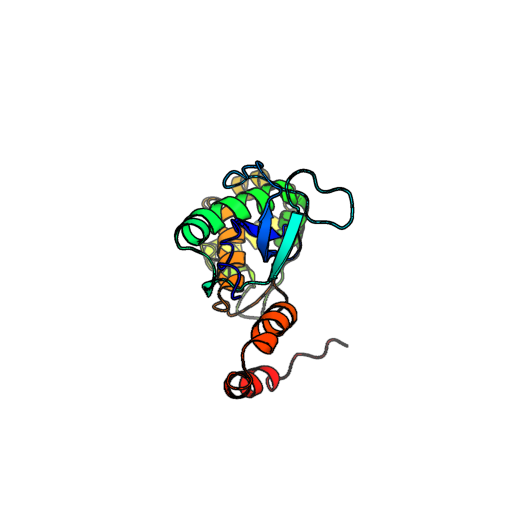 90 ? -8.253 -9.052 11.237 1.00 96.88 90 ILE A N 1
ATOM 727 C CA . ILE A 1 90 ? -7.053 -8.588 11.934 1.00 96.88 90 ILE A CA 1
ATOM 728 C C . ILE A 1 90 ? -7.292 -8.530 13.450 1.00 96.88 90 ILE A C 1
ATOM 730 O O . ILE A 1 90 ? -8.272 -7.958 13.929 1.00 96.88 90 ILE A O 1
ATOM 734 N N . GLY A 1 91 ? -6.423 -9.188 14.214 1.00 95.12 91 GLY A N 1
ATOM 735 C CA . GLY A 1 91 ? -6.569 -9.347 15.660 1.00 95.12 91 GLY A CA 1
ATOM 736 C C . GLY A 1 91 ? -5.714 -8.378 16.477 1.00 95.12 91 GLY A C 1
ATOM 737 O O . GLY A 1 91 ? -4.961 -7.571 15.921 1.00 95.12 91 GLY A O 1
ATOM 738 N N . PRO A 1 92 ? -5.779 -8.471 17.814 1.00 96.25 92 PRO A N 1
ATOM 739 C CA . PRO A 1 92 ? -4.885 -7.725 18.679 1.00 96.25 92 PRO A CA 1
ATOM 740 C C . PRO A 1 92 ? -3.440 -8.229 18.601 1.00 96.25 92 PRO A C 1
ATOM 742 O O . PRO A 1 92 ? -3.205 -9.418 18.397 1.00 96.25 92 PRO A O 1
ATOM 745 N N . LEU A 1 93 ? -2.475 -7.327 18.804 1.00 91.94 93 LEU A N 1
ATOM 746 C CA . LEU A 1 93 ? -1.054 -7.686 18.900 1.00 91.94 93 LEU A CA 1
ATOM 747 C C . LEU A 1 93 ? -0.731 -8.266 20.275 1.00 91.94 93 LEU A C 1
ATOM 749 O O . LEU A 1 93 ? 0.035 -9.215 20.406 1.00 91.94 93 LEU A O 1
ATOM 753 N N . ASN A 1 94 ? -1.319 -7.677 21.313 1.00 92.38 94 ASN A N 1
ATOM 754 C CA . ASN A 1 94 ? -1.225 -8.139 22.688 1.00 92.38 94 ASN A CA 1
ATOM 755 C C . ASN A 1 94 ? -2.455 -7.668 23.481 1.00 92.38 94 ASN A C 1
ATOM 757 O O . ASN A 1 94 ? -3.353 -7.026 22.943 1.00 92.38 94 ASN A O 1
ATOM 761 N N . VAL A 1 95 ? -2.481 -7.957 24.783 1.00 92.00 95 VAL A N 1
ATOM 762 C CA . VAL A 1 95 ? -3.604 -7.622 25.680 1.00 92.00 95 VAL A CA 1
ATOM 763 C C . VAL A 1 95 ? -3.902 -6.113 25.744 1.00 92.00 95 VAL A C 1
ATOM 765 O O . VAL A 1 95 ? -5.018 -5.724 26.068 1.00 92.00 95 VAL A O 1
ATOM 768 N N . ARG A 1 96 ? -2.919 -5.250 25.455 1.00 90.31 96 ARG A N 1
ATOM 769 C CA . ARG A 1 96 ? -3.017 -3.788 25.602 1.00 90.31 96 ARG A CA 1
ATOM 770 C C . ARG A 1 96 ? -3.141 -3.024 24.284 1.00 90.31 96 ARG A C 1
ATOM 772 O O . ARG A 1 96 ? -3.399 -1.825 24.342 1.00 90.31 96 ARG A O 1
ATOM 779 N N . MET A 1 97 ? -2.893 -3.664 23.142 1.00 93.00 97 MET A N 1
ATOM 780 C CA . MET A 1 97 ? -2.769 -2.978 21.855 1.00 93.00 97 MET A CA 1
ATOM 781 C C . MET A 1 97 ? -3.302 -3.830 20.712 1.00 93.00 97 MET A C 1
ATOM 783 O O . MET A 1 97 ? -2.905 -4.990 20.539 1.00 93.00 97 MET A O 1
ATOM 787 N N . HIS A 1 98 ? -4.165 -3.229 19.900 1.00 96.69 98 HIS A N 1
ATOM 788 C CA . HIS A 1 98 ? -4.700 -3.861 18.710 1.00 96.69 98 HIS A CA 1
ATOM 789 C C . HIS A 1 98 ? -3.857 -3.558 17.463 1.00 96.69 98 HIS A C 1
ATOM 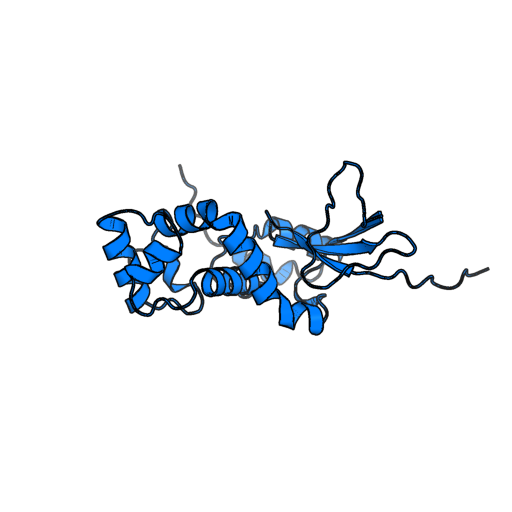791 O O . HIS A 1 98 ? -3.286 -2.478 17.346 1.00 96.69 98 HIS A O 1
ATOM 797 N N . SER A 1 99 ? -3.797 -4.483 16.497 1.00 96.88 99 SER A N 1
ATOM 798 C CA . SER A 1 99 ? -2.982 -4.296 15.282 1.00 96.88 99 SER A CA 1
ATOM 799 C C . SER A 1 99 ? -3.399 -3.072 14.460 1.00 96.88 99 SER A C 1
ATOM 801 O O . SER A 1 99 ? -2.543 -2.397 13.899 1.00 96.88 99 SER A O 1
ATOM 803 N N . LEU A 1 100 ? -4.698 -2.752 14.434 1.00 96.38 100 LEU A N 1
ATOM 804 C CA . LEU A 1 100 ? -5.235 -1.562 13.755 1.00 96.38 100 LEU A CA 1
ATOM 805 C C . LEU A 1 100 ? -4.652 -0.244 14.282 1.00 96.38 100 LEU A C 1
ATOM 807 O O . LEU A 1 100 ? -4.548 0.699 13.514 1.00 96.38 100 LEU A O 1
ATOM 811 N N . GLU A 1 101 ? -4.209 -0.188 15.541 1.00 95.38 101 GLU A N 1
ATOM 812 C CA . GLU A 1 101 ? -3.577 1.017 16.104 1.00 95.38 101 GLU A CA 1
ATOM 813 C C . GLU A 1 101 ? -2.212 1.318 15.470 1.00 95.38 101 GLU A C 1
ATOM 815 O O . GLU A 1 101 ? -1.666 2.401 15.655 1.00 95.38 101 GLU A O 1
ATOM 820 N N . THR A 1 102 ? -1.635 0.351 14.748 1.00 95.38 102 THR A N 1
ATOM 821 C CA . THR A 1 102 ? -0.365 0.523 14.030 1.00 95.38 102 THR A CA 1
ATOM 822 C C . THR A 1 102 ? -0.540 1.091 12.625 1.00 95.38 102 THR A C 1
ATOM 824 O O . THR A 1 102 ? 0.452 1.226 11.912 1.00 95.38 102 THR A O 1
ATOM 827 N N . PHE A 1 103 ? -1.776 1.356 12.199 1.00 96.19 103 PHE A N 1
ATOM 828 C CA . PHE A 1 103 ? -2.067 1.924 10.891 1.00 96.19 103 PHE A CA 1
ATOM 829 C C . PHE A 1 103 ? -2.068 3.449 11.011 1.00 96.19 103 PHE A C 1
ATOM 831 O O . PHE A 1 103 ? -2.759 3.983 11.889 1.00 96.19 103 PHE A O 1
ATOM 838 N N . PRO A 1 104 ? -1.330 4.162 10.143 1.00 94.94 104 PRO A N 1
ATOM 839 C CA . PRO A 1 104 ? -1.416 5.612 10.051 1.00 94.94 104 PRO A CA 1
ATOM 840 C C . PRO A 1 104 ? -2.877 6.077 9.988 1.00 94.94 104 PRO A C 1
ATOM 842 O O . PRO A 1 104 ? -3.720 5.436 9.367 1.00 94.94 104 PRO A O 1
ATOM 845 N N . GLY A 1 105 ? -3.202 7.129 10.741 1.00 93.88 105 GLY A N 1
ATOM 846 C CA . GLY A 1 105 ? -4.563 7.665 10.838 1.00 93.88 105 GLY A CA 1
ATOM 847 C C . GLY A 1 105 ? -5.550 6.876 11.717 1.00 93.88 105 GLY A C 1
ATOM 848 O O . GLY A 1 105 ? -6.587 7.432 12.087 1.00 93.88 105 GLY A O 1
ATOM 849 N N . ILE A 1 106 ? -5.241 5.643 12.141 1.00 95.12 106 ILE A N 1
ATOM 850 C CA . ILE A 1 106 ? -6.126 4.823 12.985 1.00 95.12 106 ILE A CA 1
ATOM 851 C C . ILE A 1 106 ? -5.609 4.780 14.429 1.00 95.12 106 ILE A C 1
ATOM 853 O O . ILE A 1 106 ? -4.792 3.955 14.820 1.00 95.12 106 ILE A O 1
ATOM 857 N N . GLY A 1 107 ? -6.131 5.677 15.268 1.00 93.38 107 GLY A N 1
ATOM 858 C CA . GLY A 1 107 ? -5.822 5.699 16.702 1.00 93.38 107 GLY A CA 1
ATOM 859 C C . GLY A 1 107 ? -6.672 4.735 17.543 1.00 93.38 107 GLY A C 1
ATOM 860 O O . GLY A 1 107 ? -7.586 4.068 17.054 1.00 93.38 107 GLY A O 1
ATOM 861 N N . LYS A 1 108 ? -6.441 4.742 18.864 1.00 94.69 108 LYS A N 1
ATOM 862 C CA . LYS A 1 108 ? -7.187 3.933 19.853 1.00 94.69 108 LYS A CA 1
ATOM 863 C C . LYS A 1 108 ? -8.703 4.082 19.760 1.00 94.69 108 LYS A C 1
ATOM 865 O O . LYS A 1 108 ? -9.423 3.091 19.789 1.00 94.69 108 LYS A O 1
ATOM 870 N N . LYS A 1 109 ? -9.188 5.321 19.637 1.00 95.06 109 LYS A N 1
ATOM 871 C CA . LYS A 1 109 ? -10.626 5.610 19.556 1.00 95.06 109 LYS A CA 1
ATOM 872 C C . LYS A 1 109 ? -11.258 4.951 18.327 1.00 95.06 109 LYS A C 1
ATOM 874 O O . LYS A 1 109 ? -12.210 4.194 18.474 1.00 95.06 109 LYS A O 1
ATOM 879 N N . LEU A 1 110 ? -10.688 5.203 17.147 1.00 96.19 110 LEU A N 1
ATOM 880 C CA . LEU A 1 110 ? -11.156 4.613 15.891 1.00 96.19 110 LEU A CA 1
ATOM 881 C C . LEU A 1 110 ? -11.051 3.091 15.917 1.00 96.19 110 LEU A C 1
ATOM 883 O O . LEU A 1 110 ? -11.971 2.412 15.484 1.00 96.19 110 LEU A O 1
ATOM 887 N N . THR A 1 111 ? -9.973 2.547 16.478 1.00 96.56 111 THR A N 1
ATOM 888 C CA . THR A 1 111 ? -9.803 1.098 16.605 1.00 96.56 111 THR A CA 1
ATOM 889 C C . THR A 1 111 ? -10.933 0.463 17.413 1.00 96.56 111 THR A C 1
ATOM 891 O O . THR A 1 111 ? -11.533 -0.509 16.957 1.00 96.56 111 THR A O 1
ATOM 894 N N . SER A 1 112 ? -11.276 1.033 18.570 1.00 95.94 112 SER A N 1
ATOM 895 C CA . SER A 1 112 ? -12.406 0.559 19.375 1.00 95.94 112 SER A CA 1
ATOM 896 C C . SER A 1 112 ? -13.732 0.643 18.616 1.00 95.94 112 SER A C 1
ATOM 898 O O . SER A 1 112 ? -14.519 -0.297 18.665 1.00 95.94 112 SER A O 1
ATOM 900 N N . GLU A 1 113 ? -13.976 1.735 17.885 1.00 96.88 113 GLU A N 1
ATOM 901 C CA . GLU A 1 113 ? -15.185 1.896 17.065 1.00 96.88 113 GLU A CA 1
ATOM 902 C C . GLU A 1 113 ? -15.260 0.846 15.941 1.00 96.88 113 GLU A C 1
ATOM 904 O O . GLU A 1 113 ? -16.290 0.189 15.791 1.00 96.88 113 GLU A O 1
ATOM 909 N N . ILE A 1 114 ? -14.159 0.616 15.214 1.00 97.38 114 ILE A N 1
ATOM 910 C CA . ILE A 1 114 ? -14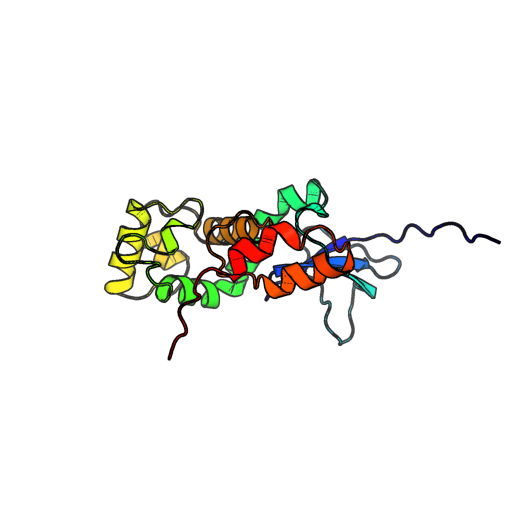.065 -0.409 14.161 1.00 97.38 114 ILE A CA 1
ATOM 911 C C . ILE A 1 114 ? -14.362 -1.798 14.732 1.00 97.38 114 ILE A C 1
ATOM 913 O O . ILE A 1 114 ? -15.154 -2.537 14.148 1.00 97.38 114 ILE A O 1
ATOM 917 N N . ILE A 1 115 ? -13.750 -2.159 15.865 1.00 97.12 115 ILE A N 1
ATOM 918 C CA . ILE A 1 115 ? -13.933 -3.473 16.500 1.00 97.12 115 ILE A CA 1
ATOM 919 C C . ILE A 1 115 ? -15.382 -3.661 16.958 1.00 97.12 115 ILE A C 1
ATOM 921 O O . ILE A 1 115 ? -15.964 -4.717 16.713 1.00 97.12 115 ILE A O 1
ATOM 925 N N . ASN A 1 116 ? -15.973 -2.645 17.592 1.00 96.94 116 ASN A N 1
ATOM 926 C CA . ASN A 1 116 ? -17.353 -2.706 18.069 1.00 96.94 116 ASN A CA 1
ATOM 927 C C . ASN A 1 116 ? -18.333 -2.937 16.916 1.00 96.94 116 ASN A C 1
ATOM 929 O O . ASN A 1 116 ? -19.169 -3.835 16.996 1.00 96.94 116 ASN A O 1
ATOM 933 N N . GLU A 1 117 ? -18.194 -2.182 15.825 1.00 97.75 117 GLU A N 1
ATOM 934 C CA . GLU A 1 117 ? -19.029 -2.349 14.637 1.00 97.75 117 GLU A CA 1
ATOM 935 C C . GLU A 1 117 ? -18.837 -3.738 14.012 1.00 97.75 117 GLU A C 1
ATOM 937 O O . GLU A 1 117 ? -19.796 -4.496 13.849 1.00 97.75 117 GLU A O 1
ATOM 942 N N . ARG A 1 118 ? -17.594 -4.138 13.744 1.00 96.75 118 ARG A N 1
ATOM 943 C CA . ARG A 1 118 ? -17.263 -5.469 13.213 1.00 96.75 118 ARG A CA 1
ATOM 944 C C . ARG A 1 118 ? -17.874 -6.614 14.029 1.00 96.75 118 ARG A C 1
ATOM 946 O O . ARG A 1 118 ? -18.302 -7.606 13.445 1.00 96.75 118 ARG A O 1
ATOM 953 N N . ASN A 1 119 ? -17.892 -6.499 15.359 1.00 96.44 119 ASN A N 1
ATOM 954 C CA . ASN A 1 119 ? -18.422 -7.536 16.248 1.00 96.44 119 ASN A CA 1
ATOM 955 C C . ASN A 1 119 ? -19.949 -7.671 16.163 1.00 96.44 119 ASN A C 1
ATOM 957 O O . ASN A 1 119 ? -20.472 -8.750 16.426 1.00 96.44 119 ASN A O 1
ATOM 961 N N . ILE A 1 120 ? -20.661 -6.603 15.788 1.00 97.50 120 ILE A N 1
ATOM 962 C CA . ILE A 1 120 ? -22.101 -6.659 15.497 1.00 97.50 120 ILE A CA 1
ATOM 963 C C . ILE A 1 120 ? -22.324 -7.369 14.160 1.00 97.50 120 ILE A C 1
ATOM 965 O O . ILE A 1 120 ? -23.142 -8.281 14.053 1.00 97.50 120 ILE A O 1
ATOM 969 N N . LYS A 1 121 ? -21.591 -6.933 13.132 1.00 97.56 121 LYS A N 1
ATOM 970 C CA . LYS A 1 121 ? -21.622 -7.508 11.787 1.00 97.56 121 LYS A CA 1
ATOM 971 C C . LYS A 1 121 ? -20.299 -7.197 11.078 1.00 97.56 121 LYS A C 1
ATOM 973 O O . LYS A 1 121 ? -19.914 -6.022 11.077 1.00 97.56 121 LYS A O 1
ATOM 978 N N . PRO A 1 122 ? -19.651 -8.175 10.418 1.00 98.12 122 PRO A N 1
ATOM 979 C CA . PRO A 1 122 ? -18.523 -7.908 9.528 1.00 98.12 122 PRO A CA 1
ATOM 980 C C . PRO A 1 122 ? -18.869 -6.854 8.468 1.00 98.12 122 PRO A C 1
ATOM 982 O O . PRO A 1 122 ? -20.018 -6.765 8.035 1.00 98.12 122 PRO A O 1
ATOM 985 N N . PHE A 1 123 ? -17.881 -6.060 8.060 1.00 98.50 123 PHE A N 1
ATOM 986 C CA . PHE A 1 123 ? -18.040 -5.096 6.971 1.00 98.50 123 PHE A CA 1
ATOM 987 C C . PHE A 1 123 ? -18.149 -5.820 5.630 1.00 98.50 123 PHE A C 1
ATOM 989 O O . PHE A 1 123 ? -17.397 -6.768 5.389 1.00 98.50 123 PHE A O 1
ATOM 996 N N . ASP A 1 124 ? -19.057 -5.358 4.773 1.00 97.69 124 ASP A N 1
ATOM 997 C CA . ASP A 1 124 ? -19.241 -5.918 3.429 1.00 97.69 124 ASP A CA 1
ATOM 998 C C . ASP A 1 124 ? -18.256 -5.296 2.419 1.00 97.69 124 ASP A C 1
ATOM 1000 O O . ASP A 1 124 ? -17.678 -6.002 1.594 1.00 97.69 124 ASP A O 1
ATOM 1004 N N . ASP A 1 125 ? -18.037 -3.981 2.521 1.00 98.38 125 ASP A N 1
ATOM 1005 C CA . ASP A 1 125 ? -17.205 -3.176 1.621 1.00 98.38 125 ASP A CA 1
ATOM 1006 C C . ASP A 1 125 ? -16.646 -1.919 2.345 1.00 98.38 125 ASP A C 1
ATOM 1008 O O . ASP A 1 125 ? -16.972 -1.645 3.511 1.00 98.38 125 ASP A O 1
ATOM 1012 N N . PHE A 1 126 ? -15.775 -1.138 1.692 1.00 98.00 126 PHE A N 1
ATOM 1013 C CA . PHE A 1 126 ? -15.200 0.086 2.272 1.00 98.00 126 PHE A CA 1
ATOM 1014 C C . PHE A 1 126 ? -16.261 1.154 2.541 1.00 98.00 126 PHE A C 1
ATOM 1016 O O . PHE A 1 126 ? -16.114 1.968 3.462 1.00 98.00 126 PHE A O 1
ATOM 1023 N N . LYS A 1 127 ? -17.343 1.159 1.761 1.00 96.88 127 LYS A N 1
ATOM 1024 C CA . LYS A 1 127 ? -18.444 2.108 1.909 1.00 96.88 127 LYS A CA 1
ATOM 1025 C C . LYS A 1 127 ? -19.266 1.808 3.165 1.00 96.88 127 LYS A C 1
ATOM 1027 O O . LYS A 1 127 ? -19.627 2.750 3.871 1.00 96.88 127 LYS A O 1
ATOM 1032 N N . ASP A 1 128 ? -19.520 0.540 3.477 1.00 97.75 128 ASP A N 1
ATOM 1033 C CA . ASP A 1 128 ? -20.170 0.081 4.704 1.00 97.75 128 ASP A CA 1
ATOM 1034 C C . ASP A 1 128 ? -19.325 0.442 5.926 1.00 97.75 128 ASP A C 1
ATOM 1036 O O . ASP A 1 128 ? -19.822 1.074 6.861 1.00 97.75 128 ASP A O 1
ATOM 1040 N N . LEU A 1 129 ? -18.019 0.160 5.875 1.00 97.38 129 LEU A N 1
ATOM 1041 C CA . LEU A 1 129 ? -17.090 0.526 6.945 1.00 97.38 129 LEU A CA 1
ATOM 1042 C C . LEU A 1 129 ? -17.128 2.035 7.216 1.00 97.38 129 LEU A C 1
ATOM 1044 O O . LEU A 1 129 ? -17.353 2.460 8.351 1.00 97.38 129 LEU A O 1
ATOM 1048 N N . LYS A 1 130 ? -17.004 2.857 6.168 1.00 96.31 130 LYS A N 1
ATOM 1049 C CA . LYS A 1 130 ? -17.050 4.322 6.281 1.00 96.31 130 LYS A CA 1
ATOM 1050 C C . LYS A 1 130 ? -18.396 4.849 6.779 1.00 96.31 130 LYS A C 1
ATOM 1052 O O . LYS A 1 130 ? -18.444 5.868 7.467 1.00 96.31 130 LYS A O 1
ATOM 1057 N N . LYS A 1 131 ? -19.498 4.177 6.437 1.00 96.31 131 LYS A N 1
ATOM 1058 C CA . LYS A 1 131 ? -20.844 4.544 6.893 1.00 96.31 131 LYS A CA 1
ATOM 1059 C C . LYS A 1 131 ? -21.033 4.272 8.387 1.00 96.31 131 LYS A C 1
ATOM 1061 O O . LYS A 1 131 ? -21.715 5.047 9.058 1.00 96.31 131 LYS A O 1
ATOM 1066 N N . ARG A 1 132 ? -20.457 3.180 8.893 1.00 97.06 132 ARG A N 1
ATOM 1067 C CA . ARG A 1 132 ? -20.641 2.706 10.272 1.00 97.06 132 ARG A CA 1
ATOM 1068 C C . ARG A 1 132 ? -19.650 3.336 11.247 1.00 97.06 132 ARG A C 1
ATOM 1070 O O . ARG A 1 132 ? -20.044 3.761 12.328 1.00 97.06 132 ARG A O 1
ATOM 1077 N N . VAL A 1 133 ? -18.393 3.488 10.839 1.00 95.94 133 VAL A N 1
ATOM 1078 C CA . VAL A 1 133 ? -17.339 4.113 11.648 1.00 95.94 133 VAL A CA 1
ATOM 1079 C C . VAL A 1 133 ? -17.187 5.577 11.246 1.00 95.94 133 VAL A C 1
ATOM 1081 O O . VAL A 1 133 ? -16.507 5.930 10.278 1.00 95.94 133 VAL A O 1
ATOM 1084 N N . LYS A 1 134 ? -17.843 6.460 12.002 1.00 87.62 134 LYS A N 1
ATOM 1085 C CA . LYS A 1 134 ? -17.799 7.905 11.747 1.00 87.62 134 LYS A CA 1
ATOM 1086 C C . LYS A 1 134 ? -16.367 8.425 11.897 1.00 87.62 134 LYS A C 1
ATOM 1088 O O . LYS A 1 134 ? -15.683 8.113 12.860 1.00 87.62 134 LYS A O 1
ATOM 1093 N N . ASN A 1 135 ? -15.938 9.292 10.982 1.00 91.12 135 ASN A N 1
ATOM 1094 C CA . ASN A 1 135 ? -14.595 9.894 10.967 1.00 91.12 135 ASN A CA 1
ATOM 1095 C C . ASN A 1 135 ? -13.432 8.921 10.713 1.00 91.12 135 ASN A C 1
ATOM 1097 O O . ASN A 1 135 ? -12.285 9.314 10.906 1.00 91.12 135 ASN A O 1
ATOM 1101 N N . VAL A 1 136 ? -13.686 7.700 10.226 1.00 91.62 136 VAL A N 1
ATOM 1102 C CA . VAL A 1 136 ? -12.596 6.806 9.792 1.00 91.62 136 VAL A CA 1
ATOM 1103 C C . VAL A 1 136 ? -11.789 7.391 8.627 1.00 91.62 136 VAL A C 1
ATOM 1105 O O . VAL A 1 136 ? -10.668 6.974 8.387 1.00 91.62 136 VAL A O 1
ATOM 1108 N N . GLY A 1 137 ? -12.321 8.393 7.922 1.00 91.94 137 GLY A N 1
ATOM 1109 C CA . GLY A 1 137 ? -11.642 9.024 6.796 1.00 91.94 137 GLY A CA 1
ATOM 1110 C C . GLY A 1 137 ? -11.689 8.141 5.553 1.00 91.94 137 GLY A C 1
ATOM 1111 O O . GLY A 1 137 ? -12.748 7.601 5.214 1.00 91.94 137 GLY A O 1
ATOM 1112 N N . ASP A 1 138 ? -10.564 8.048 4.850 1.00 94.31 138 ASP A N 1
ATOM 1113 C CA . ASP A 1 138 ? -10.421 7.211 3.665 1.00 94.31 138 ASP A CA 1
ATOM 1114 C C . ASP A 1 138 ? -9.647 5.930 3.995 1.00 94.31 138 ASP A C 1
ATOM 1116 O O . ASP A 1 138 ? -8.431 5.944 4.172 1.00 94.31 138 ASP A O 1
ATOM 1120 N N . VAL A 1 139 ? -10.375 4.817 4.117 1.00 96.50 139 VAL A N 1
ATOM 1121 C CA . VAL A 1 139 ? -9.810 3.523 4.538 1.00 96.50 139 VAL A CA 1
ATOM 1122 C C . VAL A 1 139 ? -8.728 3.015 3.575 1.00 96.50 139 VAL A C 1
ATOM 1124 O O . VAL A 1 139 ? -7.684 2.585 4.073 1.00 96.50 139 VAL A O 1
ATOM 1127 N N . PRO A 1 140 ? -8.906 3.075 2.236 1.00 97.94 140 PRO A N 1
ATOM 1128 C CA . PRO A 1 140 ? -7.853 2.693 1.298 1.00 97.94 140 PRO A CA 1
ATOM 1129 C C . PRO A 1 140 ? -6.555 3.478 1.500 1.00 97.94 140 PRO A C 1
ATOM 1131 O O . PRO A 1 140 ? -5.479 2.887 1.449 1.00 97.94 140 PRO A O 1
ATOM 1134 N N . THR A 1 141 ? -6.645 4.773 1.817 1.00 97.94 141 THR A N 1
ATOM 1135 C CA . THR A 1 141 ? -5.469 5.604 2.103 1.00 97.94 141 THR A CA 1
ATOM 1136 C C . THR A 1 141 ? -4.733 5.149 3.366 1.00 97.94 141 THR A C 1
ATOM 1138 O O . THR A 1 141 ? -3.522 4.970 3.303 1.00 97.94 141 THR A O 1
ATOM 1141 N N . HIS A 1 142 ? -5.421 4.853 4.477 1.00 97.62 142 HIS A N 1
ATOM 1142 C CA . HIS A 1 142 ? -4.757 4.340 5.695 1.00 97.62 142 HIS A CA 1
ATOM 1143 C C . HIS A 1 142 ? -4.026 3.014 5.452 1.00 97.62 142 HIS A C 1
ATOM 1145 O O . HIS A 1 142 ? -2.923 2.785 5.951 1.00 97.62 142 HIS A O 1
ATOM 1151 N N . LEU A 1 143 ? -4.637 2.127 4.660 1.00 98.19 143 LEU A N 1
ATOM 1152 C CA . LEU A 1 143 ? -4.024 0.865 4.244 1.00 98.19 143 LEU A CA 1
ATOM 1153 C C . LEU A 1 143 ? -2.804 1.113 3.345 1.00 98.19 143 LEU A C 1
ATOM 1155 O O . LEU A 1 143 ? -1.766 0.480 3.532 1.00 98.19 143 LEU A O 1
ATOM 1159 N N . ALA A 1 144 ? -2.905 2.051 2.404 1.00 98.38 144 ALA A N 1
ATOM 1160 C CA . ALA A 1 144 ? -1.812 2.410 1.510 1.00 98.38 144 ALA A CA 1
ATOM 1161 C C . ALA A 1 144 ? -0.628 3.033 2.257 1.00 98.38 144 ALA A C 1
ATOM 1163 O O . ALA A 1 144 ? 0.515 2.642 2.029 1.00 98.38 144 ALA A O 1
ATOM 1164 N N . GLU A 1 145 ? -0.887 3.950 3.189 1.00 98.00 145 GLU A N 1
ATOM 1165 C CA . GLU A 1 145 ? 0.140 4.544 4.046 1.00 98.00 145 GLU A CA 1
ATOM 1166 C C . GLU A 1 145 ? 0.849 3.478 4.881 1.00 98.00 145 GLU A C 1
ATOM 1168 O O . GLU A 1 145 ? 2.079 3.486 4.956 1.00 98.00 145 GLU A O 1
ATOM 1173 N N . LYS A 1 146 ? 0.102 2.506 5.423 1.00 97.88 146 LYS A N 1
ATOM 1174 C CA . LYS A 1 146 ? 0.690 1.370 6.137 1.00 97.88 146 LYS A CA 1
ATOM 1175 C C . LYS A 1 146 ? 1.605 0.529 5.243 1.00 97.88 146 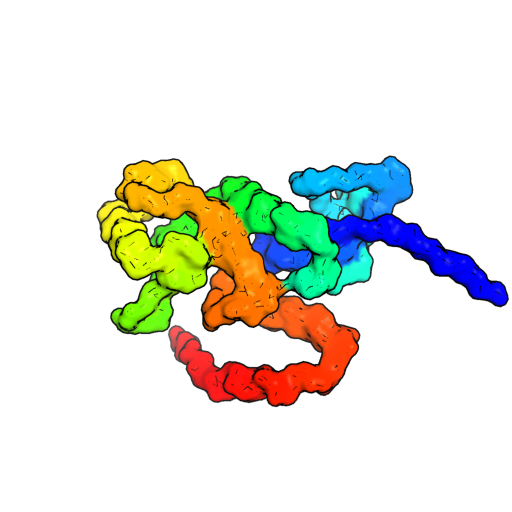LYS A C 1
ATOM 1177 O O . LYS A 1 146 ? 2.717 0.200 5.649 1.00 97.88 146 LYS A O 1
ATOM 1182 N N . ILE A 1 147 ? 1.176 0.197 4.026 1.00 97.69 147 ILE A N 1
ATOM 1183 C CA . ILE A 1 147 ? 2.007 -0.552 3.068 1.00 97.69 147 ILE A CA 1
ATOM 1184 C C . ILE A 1 147 ? 3.281 0.238 2.734 1.00 97.69 147 ILE A C 1
ATOM 1186 O O . ILE A 1 147 ? 4.364 -0.338 2.671 1.00 97.69 147 ILE A O 1
ATOM 1190 N N . VAL A 1 148 ? 3.185 1.559 2.559 1.00 97.69 148 VAL A N 1
ATOM 1191 C CA . VAL A 1 148 ? 4.356 2.415 2.311 1.00 97.69 148 VAL A CA 1
ATOM 1192 C C . VAL A 1 148 ? 5.297 2.460 3.518 1.00 97.69 148 VAL A C 1
ATOM 1194 O O . VAL A 1 148 ? 6.511 2.404 3.336 1.00 97.69 148 VAL A O 1
ATOM 1197 N N . GLU A 1 149 ? 4.775 2.535 4.741 1.00 97.19 149 GLU A N 1
ATOM 1198 C CA . GLU A 1 149 ? 5.566 2.454 5.978 1.00 97.19 149 GLU A CA 1
ATOM 1199 C C . GLU A 1 149 ? 6.330 1.121 6.079 1.00 97.19 149 GLU A C 1
ATOM 1201 O O . GLU A 1 149 ? 7.516 1.099 6.421 1.00 97.19 149 GLU A O 1
ATOM 1206 N N . GLU A 1 150 ? 5.686 0.009 5.714 1.00 96.25 150 GLU A N 1
ATOM 1207 C CA . GLU A 1 150 ? 6.339 -1.300 5.610 1.00 96.25 150 GLU A CA 1
ATOM 1208 C C . GLU A 1 150 ? 7.410 -1.306 4.503 1.00 96.25 150 GLU A C 1
ATOM 1210 O O . GLU A 1 150 ? 8.527 -1.766 4.737 1.00 96.25 150 GLU A O 1
ATOM 1215 N N . LEU A 1 151 ? 7.137 -0.734 3.321 1.00 95.56 151 LEU A N 1
ATOM 1216 C CA . LEU A 1 151 ? 8.107 -0.660 2.213 1.00 95.56 151 LEU A CA 1
ATOM 1217 C C . LEU A 1 151 ? 9.372 0.117 2.594 1.00 95.56 151 LEU A C 1
ATOM 1219 O O . LEU A 1 151 ? 10.464 -0.201 2.117 1.00 95.56 151 LEU A O 1
ATOM 1223 N N . LYS A 1 152 ? 9.229 1.137 3.444 1.00 94.50 152 LYS A N 1
ATOM 1224 C CA . LYS A 1 152 ? 10.342 1.936 3.972 1.00 94.50 152 LYS A CA 1
ATOM 1225 C C . LYS A 1 152 ? 11.207 1.182 4.977 1.00 94.50 152 LYS A C 1
ATOM 1227 O O . LYS A 1 152 ? 12.323 1.612 5.252 1.00 94.50 152 LYS A O 1
ATOM 1232 N N . GLY A 1 153 ? 10.717 0.077 5.532 1.00 92.06 153 GLY A N 1
ATOM 1233 C CA . GLY A 1 153 ? 11.380 -0.595 6.643 1.00 92.06 153 GLY A CA 1
ATOM 1234 C C . GLY A 1 153 ? 11.161 0.102 7.995 1.00 92.06 153 GLY A C 1
ATOM 1235 O O . GLY A 1 153 ? 11.841 -0.222 8.966 1.00 92.06 153 GLY A O 1
ATOM 1236 N N . GLU A 1 154 ? 10.249 1.075 8.061 1.00 91.69 154 GLU A N 1
ATOM 1237 C CA . GLU A 1 154 ? 10.004 1.906 9.250 1.00 91.69 154 GLU A CA 1
ATOM 1238 C C . GLU A 1 154 ? 8.937 1.303 10.165 1.00 91.69 154 GLU A C 1
ATOM 1240 O O . GLU A 1 154 ? 8.769 1.742 11.305 1.00 91.69 154 GLU A O 1
ATOM 1245 N N . SER A 1 155 ? 8.225 0.278 9.688 1.00 91.88 155 SER A N 1
ATOM 1246 C CA . SER A 1 155 ? 7.120 -0.267 10.450 1.00 91.88 155 SER A CA 1
ATOM 1247 C C . SER A 1 155 ? 7.553 -1.158 11.602 1.00 91.88 155 SER A C 1
ATOM 1249 O O . SER A 1 155 ? 8.446 -1.995 11.490 1.00 91.88 155 SER A O 1
ATOM 1251 N N . THR A 1 156 ? 6.858 -1.009 12.727 1.00 87.69 156 THR A N 1
ATOM 1252 C CA . THR A 1 156 ? 7.050 -1.876 13.897 1.00 87.69 156 THR A CA 1
ATOM 1253 C C . THR A 1 156 ? 6.451 -3.267 13.696 1.00 87.69 156 THR A C 1
ATOM 1255 O O . THR A 1 156 ? 6.923 -4.228 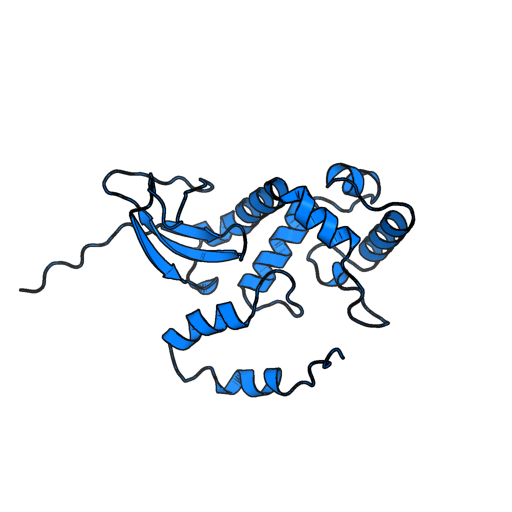14.300 1.00 87.69 156 THR A O 1
ATOM 1258 N N . HIS A 1 157 ? 5.411 -3.374 12.864 1.00 91.81 157 HIS A N 1
ATOM 1259 C CA . HIS A 1 157 ? 4.682 -4.609 12.585 1.00 91.81 157 HIS A CA 1
ATOM 1260 C C . HIS A 1 157 ? 4.328 -4.663 11.102 1.00 91.81 157 HIS A C 1
ATOM 1262 O O . HIS A 1 157 ? 3.738 -3.713 10.586 1.00 91.81 157 HIS A O 1
ATOM 1268 N N . TYR A 1 158 ? 4.666 -5.785 10.468 1.00 93.06 158 TYR A N 1
ATOM 1269 C CA . TYR A 1 158 ? 4.478 -6.026 9.041 1.00 93.06 158 TYR A CA 1
ATOM 1270 C C . TYR A 1 158 ? 3.284 -6.950 8.819 1.00 93.06 158 TYR A C 1
ATOM 1272 O O . TYR A 1 158 ? 3.203 -8.018 9.431 1.00 93.06 158 TYR A O 1
ATOM 1280 N N . PHE A 1 159 ? 2.372 -6.541 7.943 1.00 94.25 159 PHE A N 1
ATOM 1281 C CA . PHE A 1 159 ? 1.173 -7.299 7.585 1.00 94.25 159 PHE A CA 1
ATOM 1282 C C . PHE A 1 159 ? 1.107 -7.617 6.094 1.00 94.25 159 PHE A C 1
ATOM 1284 O O . PHE A 1 159 ? 0.473 -8.599 5.710 1.00 94.25 159 PHE A O 1
ATOM 1291 N N . PHE A 1 160 ? 1.742 -6.795 5.259 1.00 94.56 160 PHE A N 1
ATOM 1292 C CA . PHE A 1 160 ? 1.623 -6.859 3.806 1.00 94.56 160 PHE A CA 1
ATOM 1293 C C . PHE A 1 160 ? 2.935 -7.243 3.127 1.00 94.56 160 PHE A C 1
ATOM 1295 O O . PHE A 1 160 ? 2.907 -7.790 2.024 1.00 94.56 160 PHE A O 1
ATOM 1302 N N . ILE A 1 161 ? 4.072 -6.987 3.776 1.00 90.94 161 ILE A N 1
ATOM 1303 C CA . ILE A 1 161 ? 5.399 -7.258 3.220 1.00 90.94 161 ILE A CA 1
ATOM 1304 C C . ILE A 1 161 ? 6.108 -8.336 4.030 1.00 90.94 161 ILE A C 1
ATOM 1306 O O . ILE A 1 161 ? 6.277 -8.228 5.242 1.00 90.94 161 ILE A O 1
ATOM 1310 N N . ASP A 1 162 ? 6.579 -9.370 3.336 1.00 82.12 162 ASP A N 1
ATOM 1311 C CA . ASP A 1 162 ? 7.476 -10.363 3.922 1.00 82.12 162 ASP A CA 1
ATOM 1312 C C . ASP A 1 162 ? 8.913 -9.818 3.944 1.00 82.12 162 ASP A C 1
ATOM 1314 O O . ASP A 1 162 ? 9.531 -9.594 2.899 1.00 82.12 162 ASP A O 1
ATOM 1318 N N . LEU A 1 163 ? 9.458 -9.642 5.149 1.00 69.81 163 LEU A N 1
ATOM 1319 C CA . LEU A 1 163 ? 10.820 -9.158 5.386 1.00 69.81 163 LEU A CA 1
ATOM 1320 C C . LEU A 1 163 ? 11.886 -10.011 4.684 1.00 69.81 163 LEU A C 1
ATOM 1322 O O . LEU A 1 163 ? 12.876 -9.470 4.195 1.00 69.81 163 LEU A O 1
ATOM 1326 N N . LYS A 1 164 ? 11.663 -11.323 4.520 1.00 66.56 164 LYS A N 1
ATOM 1327 C CA . LYS A 1 164 ? 12.602 -12.186 3.783 1.00 66.56 164 LYS A CA 1
ATOM 1328 C C . LYS A 1 164 ? 12.725 -11.774 2.317 1.00 66.56 164 LYS A C 1
ATOM 1330 O O . LYS A 1 164 ? 13.781 -11.952 1.712 1.00 66.56 164 LYS A O 1
ATOM 1335 N N . ASN A 1 165 ? 11.667 -11.205 1.740 1.00 58.28 165 ASN A N 1
ATOM 1336 C CA . ASN A 1 165 ? 11.690 -10.701 0.370 1.00 58.28 165 ASN A CA 1
ATOM 1337 C C . ASN A 1 165 ? 12.429 -9.363 0.251 1.00 58.28 165 ASN A C 1
ATOM 1339 O O . ASN A 1 165 ? 13.023 -9.120 -0.798 1.00 58.28 165 ASN A O 1
ATOM 1343 N N . MET A 1 166 ? 12.464 -8.540 1.308 1.00 59.12 166 MET A N 1
ATOM 1344 C CA . MET A 1 166 ? 13.313 -7.340 1.355 1.00 59.12 166 MET A CA 1
ATOM 1345 C C . MET A 1 166 ? 14.800 -7.717 1.456 1.00 59.12 166 MET A C 1
ATOM 1347 O O . MET A 1 166 ? 15.647 -7.113 0.798 1.00 59.12 166 MET A O 1
ATOM 1351 N N . ASP A 1 167 ? 15.117 -8.774 2.206 1.00 54.62 167 ASP A N 1
ATOM 1352 C CA . ASP A 1 167 ? 16.495 -9.207 2.471 1.00 54.62 167 ASP A CA 1
ATOM 1353 C C . ASP A 1 167 ? 17.191 -9.803 1.251 1.00 54.62 167 ASP A C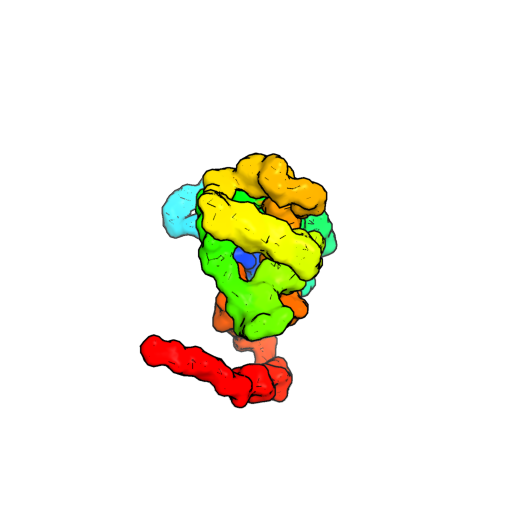 1
ATOM 1355 O O . ASP A 1 167 ? 18.396 -9.628 1.083 1.00 54.62 167 ASP A O 1
ATOM 1359 N N . ARG A 1 168 ? 16.446 -10.463 0.358 1.00 56.94 168 ARG A N 1
ATOM 1360 C CA . ARG A 1 168 ? 17.002 -10.975 -0.907 1.00 56.94 168 ARG A CA 1
ATOM 1361 C C . ARG A 1 168 ? 17.468 -9.846 -1.828 1.00 56.94 168 ARG A C 1
ATOM 1363 O O . ARG A 1 168 ? 18.435 -10.035 -2.548 1.00 56.94 168 ARG A O 1
ATOM 1370 N N . VAL A 1 169 ? 16.829 -8.676 -1.761 1.00 56.25 169 VAL A N 1
ATOM 1371 C CA . VAL A 1 169 ? 17.205 -7.493 -2.556 1.00 56.25 169 VAL A CA 1
ATOM 1372 C C . VAL A 1 169 ? 18.412 -6.770 -1.941 1.00 56.25 169 VAL A C 1
ATOM 1374 O O . VAL A 1 169 ? 19.279 -6.287 -2.666 1.00 56.25 169 VAL A O 1
ATOM 1377 N N . ALA A 1 170 ? 18.509 -6.725 -0.606 1.00 51.38 170 ALA A N 1
ATOM 1378 C CA . ALA A 1 170 ? 19.645 -6.124 0.104 1.00 51.38 170 ALA A CA 1
ATOM 1379 C C . ALA A 1 170 ? 20.899 -7.022 0.111 1.00 51.38 170 ALA A C 1
ATOM 1381 O O . ALA A 1 170 ? 22.021 -6.535 -0.016 1.00 51.38 170 ALA A O 1
ATOM 1382 N N . GLY A 1 171 ? 20.718 -8.343 0.211 1.00 47.72 171 GLY A N 1
ATOM 1383 C CA . GLY A 1 171 ? 21.796 -9.336 0.239 1.00 47.72 171 GLY A CA 1
ATOM 1384 C C . GLY A 1 171 ? 22.597 -9.433 -1.061 1.00 47.72 171 GLY A C 1
ATOM 1385 O O . GLY A 1 171 ? 23.739 -9.886 -1.034 1.00 47.72 171 GLY A O 1
ATOM 1386 N N . GLU A 1 172 ? 22.040 -8.956 -2.174 1.00 50.66 172 GLU A N 1
ATOM 1387 C CA . GLU A 1 172 ? 22.757 -8.781 -3.441 1.00 50.66 172 GLU A CA 1
ATOM 1388 C C . GLU A 1 172 ? 23.681 -7.549 -3.437 1.00 50.66 172 GLU A C 1
ATOM 1390 O O . GLU A 1 172 ? 24.520 -7.427 -4.328 1.00 50.66 172 GLU A O 1
ATOM 1395 N N . ARG A 1 173 ? 23.563 -6.636 -2.454 1.00 49.62 173 ARG A N 1
ATOM 1396 C CA . ARG A 1 173 ? 24.253 -5.336 -2.483 1.00 49.62 173 ARG A CA 1
ATOM 1397 C C . ARG A 1 173 ? 25.435 -5.160 -1.523 1.00 49.62 173 ARG A C 1
ATOM 1399 O O . ARG A 1 173 ? 26.371 -4.520 -1.976 1.00 49.62 173 ARG A O 1
ATOM 1406 N N . THR A 1 174 ? 25.508 -5.726 -0.309 1.00 36.62 174 THR A N 1
ATOM 1407 C CA . THR A 1 174 ? 26.761 -5.735 0.509 1.00 36.62 174 THR A CA 1
ATOM 1408 C C . THR A 1 174 ? 26.645 -6.530 1.823 1.00 36.62 174 THR A C 1
ATOM 1410 O O . THR A 1 174 ? 25.628 -6.520 2.508 1.00 36.62 174 THR A O 1
ATOM 1413 N N . GLY A 1 175 ? 27.741 -7.186 2.232 1.00 44.12 175 GLY A N 1
ATOM 1414 C CA . GLY A 1 175 ? 27.852 -8.004 3.453 1.00 44.12 175 GLY A CA 1
ATOM 1415 C C . GLY A 1 175 ? 28.005 -7.251 4.786 1.00 44.12 175 GLY A C 1
ATOM 1416 O O . GLY A 1 175 ? 28.328 -7.883 5.787 1.00 44.12 175 GLY A O 1
ATOM 1417 N N . THR A 1 176 ? 27.792 -5.935 4.833 1.00 46.38 176 THR A N 1
ATOM 1418 C CA . THR A 1 176 ? 28.075 -5.095 6.017 1.00 46.38 176 THR A CA 1
ATOM 1419 C C . THR A 1 176 ? 26.846 -4.729 6.859 1.00 46.38 176 THR A C 1
ATOM 1421 O O . THR A 1 176 ? 27.006 -4.276 7.989 1.00 46.38 176 THR A O 1
ATOM 1424 N N . GLU A 1 177 ? 25.621 -4.981 6.385 1.00 43.22 177 GLU A N 1
ATOM 1425 C CA . GLU A 1 177 ? 24.381 -4.708 7.145 1.00 43.22 177 GLU A CA 1
ATOM 1426 C C . GLU A 1 177 ? 23.881 -5.901 7.982 1.00 43.22 177 GLU A C 1
ATOM 1428 O O . GLU A 1 177 ? 22.950 -5.752 8.777 1.00 43.22 177 GLU A O 1
ATOM 1433 N N . ARG A 1 178 ? 24.532 -7.073 7.876 1.00 43.94 178 ARG A N 1
ATOM 1434 C CA . ARG A 1 178 ? 24.199 -8.272 8.675 1.00 43.94 178 ARG A CA 1
ATOM 1435 C C . ARG A 1 178 ? 24.274 -8.011 10.185 1.00 43.94 178 ARG A C 1
ATOM 1437 O O . ARG A 1 178 ? 23.427 -8.490 10.932 1.00 43.94 178 ARG A O 1
ATOM 1444 N N . SER A 1 179 ? 25.219 -7.181 10.628 1.00 41.16 179 SER A N 1
ATOM 1445 C CA . SER A 1 179 ? 25.530 -6.997 12.052 1.00 41.16 179 SER A CA 1
ATOM 1446 C C . SER A 1 179 ? 24.476 -6.225 12.855 1.00 41.16 179 SER A C 1
ATOM 1448 O O . SER A 1 179 ? 24.498 -6.290 14.077 1.00 41.16 179 SER A O 1
ATOM 1450 N N . ARG A 1 180 ? 23.541 -5.508 12.212 1.00 45.91 180 ARG A N 1
ATOM 1451 C CA . ARG A 1 180 ? 22.465 -4.779 12.920 1.00 45.91 180 ARG A CA 1
ATOM 1452 C C . ARG A 1 180 ? 21.159 -5.580 13.051 1.00 45.91 180 ARG A C 1
ATOM 1454 O O . ARG A 1 180 ? 20.255 -5.140 13.753 1.00 45.91 180 ARG A O 1
ATOM 1461 N N . ARG A 1 181 ? 21.042 -6.737 12.381 1.00 44.28 181 ARG A N 1
ATOM 1462 C CA . ARG A 1 181 ? 19.808 -7.552 12.329 1.00 44.28 181 ARG A CA 1
ATOM 1463 C C . ARG A 1 181 ? 19.851 -8.859 13.116 1.00 44.28 181 ARG A C 1
ATOM 1465 O O . ARG A 1 181 ? 18.783 -9.351 13.472 1.00 44.28 181 ARG A O 1
ATOM 1472 N N . GLU A 1 182 ? 21.029 -9.365 13.478 1.00 42.72 182 GLU A N 1
ATOM 1473 C CA . GLU A 1 182 ? 21.151 -10.507 14.406 1.00 42.72 182 GLU A CA 1
ATOM 1474 C C . GLU A 1 182 ? 20.493 -10.225 15.776 1.00 42.72 182 GLU A C 1
ATOM 1476 O O . GLU A 1 182 ? 20.082 -11.141 16.486 1.00 42.72 182 GLU A O 1
ATOM 1481 N N . GLU A 1 183 ? 20.303 -8.949 16.126 1.00 40.56 183 GLU A N 1
ATOM 1482 C CA . GLU A 1 183 ? 19.612 -8.512 17.344 1.00 40.56 183 GLU A CA 1
ATOM 1483 C C . GLU A 1 183 ? 18.068 -8.572 17.238 1.00 40.56 183 GLU A C 1
ATOM 1485 O O . GLU A 1 183 ? 17.372 -8.671 18.250 1.00 40.56 183 GLU A O 1
ATOM 1490 N N . TYR A 1 184 ? 17.507 -8.560 16.020 1.00 44.22 184 TYR A N 1
ATOM 1491 C CA . TYR A 1 184 ? 16.063 -8.720 15.782 1.00 44.22 184 TYR A CA 1
ATOM 1492 C C . TYR A 1 184 ? 15.651 -10.192 15.663 1.00 44.22 184 TYR A C 1
ATOM 1494 O O . TYR A 1 184 ? 14.615 -10.572 16.209 1.00 44.22 184 TYR A O 1
ATOM 1502 N N . ASP A 1 185 ? 16.472 -11.018 15.008 1.00 43.34 185 ASP A N 1
ATOM 1503 C CA . ASP A 1 185 ? 16.198 -12.449 14.787 1.00 43.34 185 ASP A CA 1
ATOM 1504 C C . ASP A 1 185 ? 16.310 -13.282 16.086 1.00 43.34 185 ASP A C 1
ATOM 1506 O O . ASP A 1 185 ? 15.718 -14.350 16.218 1.00 43.34 185 ASP A O 1
ATOM 1510 N N . ASN A 1 186 ? 17.000 -12.750 17.105 1.00 43.69 186 ASN A N 1
ATOM 1511 C CA . ASN A 1 186 ? 17.109 -13.354 18.438 1.00 43.69 186 ASN A CA 1
ATOM 1512 C C . ASN A 1 186 ? 15.941 -13.036 19.388 1.00 43.69 186 ASN A C 1
ATOM 1514 O O . ASN A 1 186 ? 15.956 -13.465 20.546 1.00 43.69 186 ASN A O 1
ATOM 1518 N N . ARG A 1 187 ? 14.903 -12.309 18.951 1.00 42.50 187 ARG A N 1
ATOM 1519 C CA . ARG A 1 187 ? 13.682 -12.196 19.762 1.00 42.50 187 ARG A CA 1
ATOM 1520 C C . ARG A 1 187 ? 12.869 -13.479 19.614 1.00 42.50 187 ARG A C 1
ATOM 1522 O O . ARG A 1 187 ? 12.661 -13.927 18.489 1.00 42.50 187 ARG A O 1
ATOM 1529 N N . PRO A 1 188 ? 12.369 -14.071 20.712 1.00 31.48 188 PRO A N 1
ATOM 1530 C CA . PRO A 1 188 ? 11.623 -15.316 20.646 1.00 31.48 188 PRO A CA 1
ATOM 1531 C C . PRO A 1 188 ? 10.346 -15.104 19.825 1.00 31.48 188 PRO A C 1
ATOM 1533 O O . PRO A 1 188 ? 9.350 -14.567 20.311 1.00 31.48 188 PRO A O 1
ATOM 1536 N N . ILE A 1 189 ? 10.383 -15.529 18.562 1.00 42.06 189 ILE A N 1
ATOM 1537 C CA . ILE A 1 189 ? 9.198 -15.682 17.729 1.00 42.06 189 ILE A CA 1
ATOM 1538 C C . ILE A 1 189 ? 8.358 -16.748 18.423 1.00 42.06 189 ILE A C 1
ATOM 1540 O O . ILE A 1 189 ? 8.805 -17.886 18.593 1.00 42.06 189 ILE A O 1
ATOM 1544 N N . TYR A 1 190 ? 7.155 -16.377 18.861 1.00 36.25 190 TYR A N 1
ATOM 1545 C CA . TYR A 1 190 ? 6.173 -17.321 19.379 1.00 36.25 190 TYR A CA 1
ATOM 1546 C C . TYR A 1 190 ? 5.981 -18.438 18.347 1.00 36.25 190 TYR A C 1
ATOM 1548 O O . TYR A 1 190 ? 5.297 -18.266 17.337 1.00 36.25 190 TYR A O 1
ATOM 1556 N N . ARG A 1 191 ? 6.608 -19.593 18.602 1.00 32.12 191 ARG A N 1
ATOM 1557 C CA . ARG A 1 191 ? 6.328 -20.849 17.910 1.00 32.12 191 ARG A CA 1
ATOM 1558 C C . ARG A 1 191 ? 4.855 -21.160 18.149 1.00 32.12 191 ARG A C 1
ATOM 1560 O O . ARG A 1 191 ? 4.486 -21.592 19.240 1.00 32.12 191 ARG A O 1
ATOM 1567 N N . ARG A 1 192 ? 4.015 -20.920 17.142 1.00 34.91 192 ARG A N 1
ATOM 1568 C CA . ARG A 1 192 ? 2.677 -21.510 17.097 1.00 34.91 192 ARG A CA 1
ATOM 1569 C C . ARG A 1 192 ? 2.857 -23.030 17.038 1.00 34.91 192 ARG A C 1
ATOM 1571 O O . ARG A 1 192 ? 3.540 -23.525 16.143 1.00 34.91 192 ARG A O 1
ATOM 1578 N N . ARG A 1 193 ? 2.331 -23.719 18.051 1.00 31.14 193 ARG A N 1
ATOM 1579 C CA . ARG A 1 193 ? 1.977 -25.138 17.962 1.00 31.14 193 ARG A CA 1
ATOM 1580 C C . ARG A 1 193 ? 0.753 -25.292 17.072 1.00 31.14 193 ARG A C 1
ATOM 1582 O O . ARG A 1 193 ? -0.059 -24.338 17.058 1.00 31.14 193 ARG A O 1
#

Secondary structure (DSSP, 8-state):
----------EEEE-TTT--EEEEEEPTT----TT-----SSS--SSEEEEEEEE-GGGS-HHHHHHHHHHHHHHHHHTHHHHHHHHHH--EEETTEEGGGGSTT--HHHHHHHHHHHHHS--SSHHHHHHHSTT---HHHHHHHHHHHHHTT--SS-SS--HHHHHHHHTTT-TTSGGGTHHHHTS------

Foldseek 3Di:
DPDPPPPFDWDWDADLQARWIFTFGWPPPADDDPLDDWDADPPDTDTTDHTPDTDAPVPDDPVCVVCQLVSQLVSCQVVFVVVLVCLLPQAQPDPPGGPQCQFPLQHPVLNVQSVVVSVVPRAPGQVSSPVRRDPSPRPSSSVSRLVVCVSNVNGPDDDRHDVVVVVVRVVVPDPPVPVVCVVVVPDDDPPDD

Organism: NCBI:txid1803513

Radius of gyration: 19.73 Å; chains: 1; bounding box: 58×37×55 Å